Protein AF-A0A537AZD2-F1 (afdb_monomer)

Radius of gyration: 17.41 Å; Cα contacts (8 Å, |Δi|>4): 309; chains: 1; bounding box: 45×40×41 Å

Structure (mmCIF, N/CA/C/O backbone):
data_AF-A0A537AZD2-F1
#
_entry.id   AF-A0A537AZD2-F1
#
loop_
_atom_site.group_PDB
_atom_site.id
_atom_site.type_symbol
_atom_site.label_atom_id
_atom_site.label_alt_id
_atom_site.label_comp_id
_atom_site.label_asym_id
_atom_site.label_entity_id
_atom_site.label_seq_id
_atom_site.pdbx_PDB_ins_code
_atom_site.Cartn_x
_atom_site.Cartn_y
_atom_site.Cartn_z
_atom_site.occupancy
_atom_site.B_iso_or_equiv
_atom_site.auth_seq_id
_atom_site.auth_comp_id
_atom_site.auth_asym_id
_atom_site.auth_atom_id
_atom_site.pdbx_PDB_model_num
ATOM 1 N N . MET A 1 1 ? -5.045 -13.670 6.080 1.00 95.94 1 MET A N 1
ATOM 2 C CA . MET A 1 1 ? -4.745 -12.450 6.848 1.00 95.94 1 MET A CA 1
ATOM 3 C C . MET A 1 1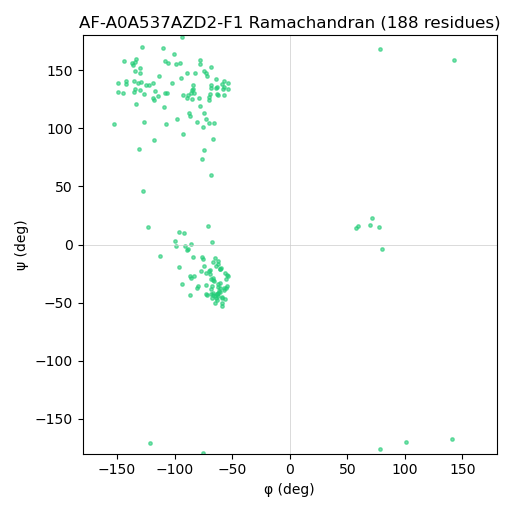 ? -5.766 -12.338 7.953 1.00 95.94 1 MET A C 1
ATOM 5 O O . MET A 1 1 ? -6.938 -12.587 7.695 1.00 95.94 1 MET A O 1
ATOM 9 N N . VAL A 1 2 ? -5.315 -12.046 9.167 1.00 98.19 2 VAL A N 1
ATOM 10 C CA . VAL A 1 2 ? -6.167 -12.074 10.362 1.00 98.19 2 VAL A CA 1
ATOM 11 C C . VAL A 1 2 ? -5.894 -10.873 11.257 1.00 98.19 2 VAL A C 1
ATOM 13 O O . VAL A 1 2 ? -4.805 -10.296 11.208 1.00 98.19 2 VAL A O 1
ATOM 16 N N . ASP A 1 3 ? -6.865 -10.507 12.080 1.00 98.25 3 ASP A N 1
ATOM 17 C CA . ASP A 1 3 ? -6.703 -9.526 13.148 1.00 98.25 3 ASP A CA 1
ATOM 18 C C . ASP A 1 3 ? -5.779 -10.100 14.230 1.00 98.25 3 ASP A C 1
ATOM 20 O O . ASP A 1 3 ? -5.882 -11.269 14.603 1.00 98.25 3 ASP A O 1
ATOM 24 N N . ALA A 1 4 ? -4.824 -9.301 14.701 1.00 98.00 4 ALA A N 1
ATOM 25 C CA . ALA A 1 4 ? -3.798 -9.780 15.622 1.00 98.00 4 ALA A CA 1
ATOM 26 C C . ALA A 1 4 ? -4.337 -10.135 17.017 1.00 98.00 4 ALA A C 1
ATOM 28 O O . ALA A 1 4 ? -3.772 -11.023 17.657 1.00 98.00 4 ALA A O 1
ATOM 29 N N . ASP A 1 5 ? -5.405 -9.470 17.466 1.00 97.69 5 ASP A N 1
ATOM 30 C CA . ASP A 1 5 ? -5.972 -9.650 18.804 1.00 97.69 5 ASP A CA 1
ATOM 31 C C . ASP A 1 5 ? -6.975 -10.816 18.819 1.00 97.69 5 ASP A C 1
ATOM 33 O O . ASP A 1 5 ? -6.962 -11.653 19.719 1.00 97.69 5 ASP A O 1
ATOM 37 N N . THR A 1 6 ? -7.834 -10.891 17.803 1.00 97.81 6 THR A N 1
ATOM 38 C CA . THR A 1 6 ? -8.952 -11.852 17.738 1.00 97.81 6 THR A CA 1
ATOM 39 C C . THR A 1 6 ? -8.628 -13.113 16.935 1.00 97.81 6 THR A C 1
ATOM 41 O O . THR A 1 6 ? -9.280 -14.137 17.105 1.00 97.81 6 THR A O 1
ATOM 44 N N . ASN A 1 7 ? -7.599 -13.071 16.080 1.00 97.94 7 ASN A N 1
ATOM 45 C CA . ASN A 1 7 ? -7.303 -14.077 15.049 1.00 97.94 7 ASN A CA 1
ATOM 46 C C . ASN A 1 7 ? -8.442 -14.307 14.037 1.00 97.94 7 ASN A C 1
ATOM 48 O O . ASN A 1 7 ? -8.390 -15.273 13.274 1.00 97.94 7 ASN A O 1
ATOM 52 N N . GLU A 1 8 ? -9.435 -13.419 13.981 1.00 98.19 8 GLU A N 1
ATOM 53 C CA . GLU A 1 8 ? -10.503 -13.485 12.988 1.00 98.19 8 GLU A CA 1
ATOM 54 C C . GLU A 1 8 ? -9.994 -13.079 11.596 1.00 98.19 8 GLU A C 1
ATOM 56 O O . GLU A 1 8 ? -9.103 -12.224 11.488 1.00 98.19 8 GLU A O 1
ATOM 61 N N . PRO A 1 9 ? -10.536 -13.664 10.512 1.00 98.44 9 PRO A N 1
ATOM 62 C CA . PRO A 1 9 ? -10.202 -13.261 9.153 1.00 98.44 9 PRO A CA 1
ATOM 63 C C . PRO A 1 9 ? -10.476 -11.780 8.886 1.00 98.44 9 PRO A C 1
ATOM 65 O O . PRO A 1 9 ? -11.490 -11.229 9.307 1.00 98.44 9 PRO A O 1
ATOM 68 N N . LEU A 1 10 ? -9.577 -11.139 8.138 1.00 98.50 10 LEU A N 1
ATOM 69 C CA . LEU A 1 10 ? -9.746 -9.749 7.724 1.00 98.50 10 LEU A CA 1
ATOM 70 C C . LEU A 1 10 ? -10.079 -9.650 6.245 1.00 98.50 10 LEU A C 1
ATOM 72 O O . LEU A 1 10 ? -9.181 -9.734 5.409 1.00 98.50 10 LEU A O 1
ATOM 76 N N . GLU A 1 11 ? -11.343 -9.385 5.938 1.00 98.50 11 GLU A N 1
ATOM 77 C CA . GLU A 1 11 ? -11.797 -8.995 4.602 1.00 98.50 11 GLU A CA 1
ATOM 78 C C . GLU A 1 11 ? -11.408 -7.550 4.270 1.00 98.50 11 GLU A C 1
ATOM 80 O O . GLU A 1 11 ? -11.335 -6.686 5.154 1.00 98.50 11 GLU A O 1
ATOM 85 N N . GLY A 1 12 ? -11.176 -7.254 2.992 1.00 98.06 12 GLY A N 1
ATOM 86 C CA . GLY A 1 12 ? -10.984 -5.887 2.513 1.00 98.06 12 GLY A CA 1
ATOM 87 C C . GLY A 1 12 ? -9.653 -5.258 2.926 1.00 98.06 12 GLY A C 1
ATOM 88 O O . GLY A 1 12 ? -9.559 -4.034 3.021 1.00 98.06 12 GLY A O 1
ATOM 89 N N . VAL A 1 13 ? -8.638 -6.064 3.243 1.00 98.12 13 VAL A N 1
ATOM 90 C CA . VAL A 1 13 ? -7.254 -5.589 3.314 1.00 98.12 13 VAL A CA 1
ATOM 91 C C . VAL A 1 13 ? -6.731 -5.492 1.895 1.00 98.12 13 VAL A C 1
ATOM 93 O O . VAL A 1 13 ? -6.757 -6.474 1.156 1.00 98.12 13 VAL A O 1
ATOM 96 N N . ILE A 1 14 ? -6.226 -4.322 1.531 1.00 97.12 14 ILE A N 1
ATOM 97 C CA . ILE A 1 14 ? -5.620 -4.100 0.226 1.00 97.12 14 ILE A CA 1
ATOM 98 C C . ILE A 1 14 ? -4.143 -4.443 0.349 1.00 97.12 14 ILE A C 1
ATOM 100 O O . ILE A 1 14 ? -3.452 -3.944 1.242 1.00 97.12 14 ILE A O 1
ATOM 104 N N . VAL A 1 15 ? -3.673 -5.322 -0.526 1.00 95.19 15 VAL A N 1
ATOM 105 C CA . VAL A 1 15 ? -2.296 -5.795 -0.575 1.00 95.19 15 VAL A CA 1
ATOM 106 C C . VAL A 1 15 ? -1.708 -5.406 -1.919 1.00 95.19 15 VAL A C 1
ATOM 108 O O . VAL A 1 15 ? -2.256 -5.758 -2.960 1.00 95.19 15 VAL A O 1
ATOM 111 N N . THR A 1 16 ? -0.577 -4.717 -1.903 1.00 93.25 16 THR A N 1
ATOM 112 C CA . THR A 1 16 ? 0.209 -4.440 -3.105 1.00 93.25 16 THR A CA 1
ATOM 113 C C . THR A 1 16 ? 1.538 -5.161 -3.019 1.00 93.25 16 THR A C 1
ATOM 115 O O . THR A 1 16 ? 2.115 -5.280 -1.940 1.00 93.25 16 THR A O 1
ATOM 118 N N . ALA A 1 17 ? 2.042 -5.625 -4.152 1.00 91.19 17 ALA A N 1
ATOM 119 C CA . ALA A 1 17 ? 3.378 -6.184 -4.262 1.00 91.19 17 ALA A CA 1
ATOM 120 C C . ALA A 1 17 ? 4.091 -5.536 -5.441 1.00 91.19 17 ALA A C 1
ATOM 122 O O . ALA A 1 17 ? 3.524 -5.464 -6.530 1.00 91.19 17 ALA A O 1
ATOM 123 N N . ASN A 1 18 ? 5.327 -5.097 -5.242 1.00 88.94 18 ASN A N 1
ATOM 124 C CA . ASN A 1 18 ? 6.169 -4.593 -6.313 1.00 88.94 18 ASN A CA 1
ATOM 125 C C . ASN A 1 18 ? 7.553 -5.245 -6.288 1.00 88.94 18 ASN A C 1
ATOM 127 O O . ASN A 1 18 ? 8.043 -5.696 -5.252 1.00 88.94 18 ASN A O 1
ATOM 131 N N . SER A 1 19 ? 8.168 -5.330 -7.461 1.00 88.06 19 SER A N 1
ATOM 132 C CA . SER A 1 19 ? 9.543 -5.792 -7.635 1.00 88.06 19 SER A CA 1
ATOM 133 C C . SER A 1 19 ? 10.302 -4.729 -8.413 1.00 88.06 19 SER A C 1
ATOM 135 O O . SER A 1 19 ? 10.068 -4.566 -9.616 1.00 88.06 19 SER A O 1
ATOM 137 N N . GLN A 1 20 ? 11.163 -3.984 -7.724 1.00 85.56 20 GLN A N 1
ATOM 138 C CA . GLN A 1 20 ? 11.873 -2.852 -8.313 1.00 85.56 20 GLN A CA 1
ATOM 139 C C . GLN A 1 20 ? 13.128 -3.339 -9.037 1.00 85.56 20 GLN A C 1
ATOM 141 O O . GLN A 1 20 ? 13.905 -4.128 -8.513 1.00 85.56 20 GLN A O 1
ATOM 146 N N . LEU A 1 21 ? 13.349 -2.846 -10.253 1.00 85.31 21 LEU A N 1
ATOM 147 C CA . LEU A 1 21 ? 14.627 -3.015 -10.933 1.00 85.31 21 LEU A CA 1
ATOM 148 C C . LEU A 1 21 ? 15.567 -1.914 -10.478 1.00 85.31 21 LEU A C 1
ATOM 150 O O . LEU A 1 21 ? 15.209 -0.736 -10.500 1.00 85.31 21 LEU A O 1
ATOM 154 N N . VAL A 1 22 ? 16.789 -2.285 -10.130 1.00 84.56 22 VAL A N 1
ATOM 155 C CA . VAL A 1 22 ? 17.850 -1.330 -9.810 1.00 84.56 22 VAL A CA 1
ATOM 156 C C . VAL A 1 22 ? 19.103 -1.630 -10.617 1.00 84.56 22 VAL A C 1
ATOM 158 O O . VAL A 1 22 ? 19.230 -2.656 -11.282 1.00 84.56 22 VAL A O 1
ATOM 161 N N . SER A 1 23 ? 20.054 -0.711 -10.561 1.00 83.50 23 SER A N 1
ATOM 162 C CA . SER A 1 23 ? 21.418 -0.912 -11.046 1.00 83.50 23 SER A CA 1
ATOM 163 C C . SER A 1 23 ? 22.394 -0.367 -10.015 1.00 83.50 23 SER A C 1
ATOM 165 O O . SER A 1 23 ? 22.117 0.658 -9.390 1.00 83.50 23 SER A O 1
ATOM 167 N N . GLY A 1 24 ? 23.508 -1.069 -9.808 1.00 78.50 24 GLY A N 1
ATOM 168 C CA . GLY A 1 24 ? 24.538 -0.637 -8.867 1.00 78.50 24 GLY A CA 1
ATOM 169 C C . GLY A 1 24 ? 25.274 0.618 -9.341 1.00 78.50 24 GLY A C 1
ATOM 170 O O . GLY A 1 24 ? 25.401 0.869 -10.541 1.00 78.50 24 GLY A O 1
ATOM 171 N N . THR A 1 25 ? 25.786 1.399 -8.393 1.00 79.06 25 THR A N 1
ATOM 172 C CA . THR A 1 25 ? 26.709 2.511 -8.647 1.00 79.06 25 THR A CA 1
ATOM 173 C C . THR A 1 25 ? 28.119 2.166 -8.178 1.00 79.06 25 THR A C 1
ATOM 175 O O . THR A 1 25 ? 28.308 1.334 -7.292 1.00 79.06 25 THR A O 1
ATOM 178 N N . LEU A 1 26 ? 29.127 2.849 -8.733 1.00 78.88 26 LEU A N 1
ATOM 179 C CA . LEU A 1 26 ? 30.532 2.678 -8.328 1.00 78.88 26 LEU A CA 1
ATOM 180 C C . LEU A 1 26 ? 30.782 3.017 -6.844 1.00 78.88 26 LEU A C 1
ATOM 182 O O . LEU A 1 26 ? 31.759 2.549 -6.274 1.00 78.88 26 LEU A O 1
ATOM 186 N N . ALA A 1 27 ? 29.897 3.800 -6.218 1.00 81.75 27 ALA A N 1
ATOM 187 C CA . ALA A 1 27 ? 29.961 4.164 -4.802 1.00 81.75 27 ALA A CA 1
ATOM 188 C C . ALA A 1 27 ? 29.167 3.207 -3.883 1.00 81.75 27 ALA A C 1
ATOM 190 O O . ALA A 1 27 ? 28.966 3.519 -2.712 1.00 81.75 27 ALA A O 1
ATOM 191 N N . GLY A 1 28 ? 28.680 2.071 -4.400 1.00 69.25 28 GLY A N 1
ATOM 192 C CA . GLY A 1 28 ? 27.909 1.091 -3.621 1.00 69.25 28 GLY A CA 1
ATOM 193 C C . GLY A 1 28 ? 26.447 1.477 -3.370 1.00 69.25 28 GLY A C 1
ATOM 194 O O . GLY A 1 28 ? 25.800 0.889 -2.509 1.00 69.25 28 GLY A O 1
ATOM 195 N N . GLY A 1 29 ? 25.925 2.463 -4.103 1.00 76.19 29 GLY A N 1
ATOM 196 C CA . GLY A 1 29 ? 24.509 2.835 -4.090 1.00 76.19 29 GLY A CA 1
ATOM 197 C C . GLY A 1 29 ? 23.704 2.135 -5.186 1.00 76.19 29 GLY A C 1
ATOM 198 O O . GLY A 1 29 ? 24.247 1.412 -6.022 1.00 76.19 29 GLY A O 1
ATOM 199 N N . GLU A 1 30 ? 22.401 2.403 -5.216 1.00 80.19 30 GLU A N 1
ATOM 200 C CA . GLU A 1 30 ? 21.470 1.835 -6.193 1.00 80.19 30 GLU A CA 1
ATOM 201 C C . GLU A 1 30 ? 20.725 2.946 -6.929 1.00 80.19 30 GLU A C 1
ATOM 203 O O . GLU A 1 30 ? 20.283 3.922 -6.326 1.00 80.19 30 GLU A O 1
ATOM 208 N N . ILE A 1 31 ? 20.587 2.792 -8.245 1.00 82.75 31 ILE A N 1
ATOM 209 C CA . ILE A 1 31 ? 19.768 3.664 -9.087 1.00 82.75 31 ILE A CA 1
ATOM 210 C C . ILE A 1 31 ? 18.541 2.867 -9.539 1.00 82.75 31 ILE A C 1
ATOM 212 O O . ILE A 1 31 ? 18.725 1.870 -10.251 1.00 82.75 31 ILE A O 1
ATOM 216 N N . PRO A 1 32 ? 17.316 3.300 -9.182 1.00 83.25 32 PRO A N 1
ATOM 217 C CA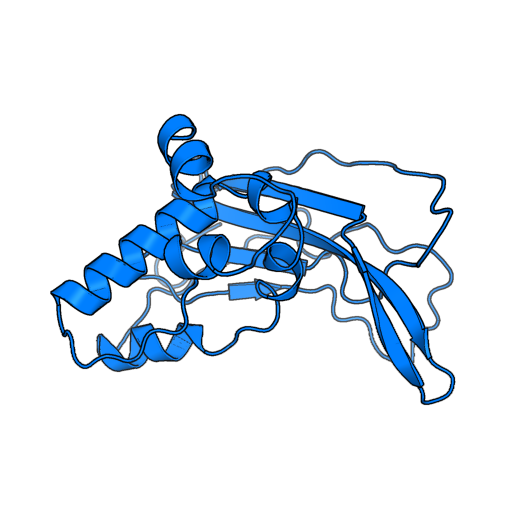 . PRO A 1 32 ? 16.078 2.740 -9.711 1.00 83.25 32 PRO A CA 1
ATOM 218 C C . PRO A 1 32 ? 16.039 2.732 -11.245 1.00 83.25 32 PRO A C 1
ATOM 220 O O . PRO A 1 32 ? 16.457 3.683 -11.908 1.00 83.25 32 PRO A O 1
ATOM 223 N N . LYS A 1 33 ? 15.527 1.643 -11.817 1.00 84.88 33 LYS A N 1
ATOM 224 C CA . 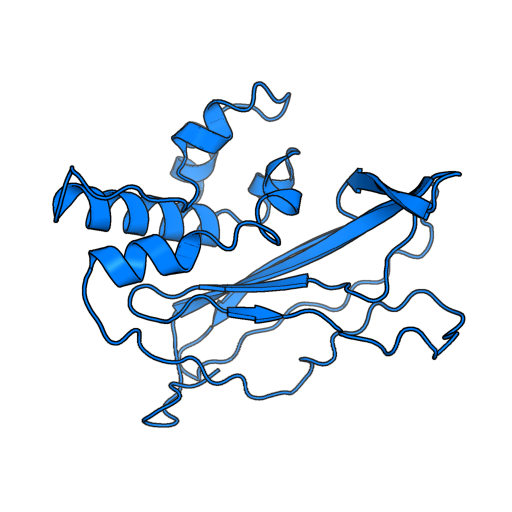LYS A 1 33 ? 15.344 1.416 -13.261 1.00 84.88 33 LYS A CA 1
ATOM 225 C C . LYS A 1 33 ? 13.891 1.100 -13.631 1.00 84.88 33 LYS A C 1
ATOM 227 O O . LYS A 1 33 ? 13.635 0.634 -14.738 1.00 84.88 33 LYS A O 1
ATOM 232 N N . GLY A 1 34 ? 12.959 1.374 -12.720 1.00 83.38 34 GLY A N 1
ATOM 233 C CA . GLY A 1 34 ? 11.527 1.119 -12.872 1.00 83.38 34 GLY A CA 1
ATOM 234 C C . GLY A 1 34 ? 11.069 -0.146 -12.143 1.00 83.38 34 GLY A C 1
ATOM 235 O O . GLY A 1 34 ? 11.809 -0.733 -11.353 1.00 83.38 34 GLY A O 1
ATOM 236 N N . GLN A 1 35 ? 9.832 -0.569 -12.403 1.00 85.94 35 GLN A N 1
ATOM 237 C CA . GLN A 1 35 ? 9.224 -1.745 -11.775 1.00 85.94 35 GLN A CA 1
ATOM 238 C C . GLN A 1 35 ? 9.147 -2.911 -12.767 1.00 85.94 35 GLN A C 1
ATOM 240 O O . GLN A 1 35 ? 8.643 -2.777 -13.883 1.00 85.94 35 GLN A O 1
ATOM 245 N N . LEU A 1 36 ? 9.612 -4.091 -12.357 1.00 86.81 36 LEU A N 1
ATOM 246 C CA . LEU A 1 36 ? 9.476 -5.314 -13.150 1.00 86.81 36 LEU A CA 1
ATOM 247 C C . LEU A 1 36 ? 8.033 -5.830 -13.146 1.00 86.81 36 LEU A C 1
ATOM 249 O O . LEU A 1 36 ? 7.498 -6.271 -14.178 1.00 86.81 36 LEU A O 1
ATOM 253 N N . MET A 1 37 ? 7.434 -5.788 -11.958 1.00 87.62 37 MET A N 1
ATOM 254 C CA . MET A 1 37 ? 6.080 -6.229 -11.683 1.00 87.62 37 MET A CA 1
ATOM 255 C C . MET A 1 37 ? 5.483 -5.391 -10.560 1.00 87.62 37 MET A C 1
ATOM 257 O O . MET A 1 37 ? 6.160 -5.117 -9.571 1.00 87.62 37 MET A O 1
ATOM 261 N N . VAL A 1 38 ? 4.210 -5.037 -10.716 1.00 90.69 38 VAL A N 1
ATOM 262 C CA . VAL A 1 38 ? 3.379 -4.437 -9.673 1.00 90.69 38 VAL A CA 1
ATOM 263 C C . VAL A 1 38 ? 2.031 -5.137 -9.719 1.00 90.69 38 VAL A C 1
ATOM 265 O O . VAL A 1 38 ? 1.465 -5.310 -10.799 1.00 90.69 38 VAL A O 1
ATOM 268 N N . MET A 1 39 ? 1.551 -5.572 -8.562 1.00 93.00 39 MET A N 1
ATOM 269 C CA . MET A 1 39 ? 0.305 -6.313 -8.408 1.00 93.00 39 MET A CA 1
ATOM 270 C C . MET A 1 39 ? -0.498 -5.741 -7.247 1.00 93.00 39 MET A C 1
ATOM 272 O O . MET A 1 39 ? 0.070 -5.278 -6.256 1.00 93.00 39 MET A O 1
ATOM 276 N N . GLU A 1 40 ? -1.816 -5.831 -7.362 1.00 94.88 40 GLU A N 1
ATOM 277 C CA . GLU A 1 40 ? -2.774 -5.462 -6.328 1.00 94.88 40 GLU A CA 1
ATOM 278 C C . GLU A 1 40 ? -3.767 -6.604 -6.116 1.00 94.88 40 GLU A C 1
ATOM 280 O O . GLU A 1 40 ? -4.181 -7.270 -7.065 1.00 94.88 40 GLU A O 1
ATOM 285 N N . ALA A 1 41 ? -4.110 -6.855 -4.858 1.00 97.06 41 ALA A N 1
ATOM 286 C CA . ALA A 1 41 ? -5.140 -7.796 -4.459 1.00 97.06 41 ALA A CA 1
ATOM 287 C C . ALA A 1 41 ? -5.880 -7.254 -3.236 1.00 97.06 41 ALA A C 1
ATOM 289 O O . ALA A 1 41 ? -5.352 -6.448 -2.468 1.00 97.06 41 ALA A O 1
ATOM 290 N N . VAL A 1 42 ? -7.101 -7.733 -3.030 1.00 97.94 42 VAL A N 1
ATOM 291 C CA . VAL A 1 42 ? -7.902 -7.435 -1.842 1.00 97.94 42 VAL A CA 1
ATOM 292 C C . VAL A 1 42 ? -8.252 -8.750 -1.168 1.00 97.94 42 VAL A C 1
ATOM 294 O O . VAL A 1 42 ? -8.564 -9.726 -1.851 1.00 97.94 42 VAL A O 1
ATOM 297 N N . THR A 1 43 ? -8.162 -8.801 0.160 1.00 98.38 43 THR A N 1
ATOM 298 C CA . THR A 1 43 ? -8.535 -10.012 0.888 1.00 98.38 43 THR A CA 1
ATOM 299 C C . THR A 1 43 ? -10.038 -10.271 0.821 1.00 98.38 43 THR A C 1
ATOM 301 O O . THR A 1 43 ? -10.841 -9.352 0.992 1.00 98.38 43 THR A O 1
ATOM 304 N N . ASP A 1 44 ? -10.406 -11.532 0.608 1.00 98.38 44 ASP A N 1
ATOM 305 C CA . ASP A 1 44 ? -11.792 -12.005 0.625 1.00 98.38 44 ASP A CA 1
ATOM 306 C C . ASP A 1 44 ? -12.365 -12.122 2.053 1.00 98.38 44 ASP A C 1
ATOM 308 O O . ASP A 1 44 ? -11.681 -11.851 3.045 1.00 98.38 44 ASP A O 1
ATOM 312 N N . LYS A 1 45 ? -13.624 -12.567 2.163 1.00 98.25 45 LYS A N 1
ATOM 313 C CA . LYS A 1 45 ? -14.327 -12.822 3.436 1.00 98.25 45 LYS A CA 1
ATOM 314 C C . LYS A 1 45 ? -13.589 -13.768 4.395 1.00 98.25 45 LYS A C 1
ATOM 316 O O . LYS A 1 45 ? -13.780 -13.697 5.604 1.00 98.25 45 LYS A O 1
ATOM 321 N N . ASP A 1 46 ? -12.744 -14.650 3.862 1.00 98.31 46 ASP A N 1
ATOM 322 C CA . ASP A 1 46 ? -11.948 -15.611 4.628 1.00 98.31 46 ASP A CA 1
ATOM 323 C C . ASP A 1 46 ? -10.526 -15.063 4.890 1.00 98.31 46 ASP A C 1
ATOM 325 O O . ASP A 1 46 ? -9.631 -15.777 5.360 1.00 98.31 46 ASP A O 1
ATOM 329 N N . GLY A 1 47 ? -10.303 -13.773 4.609 1.00 97.94 47 GLY A N 1
ATOM 330 C CA . GLY A 1 47 ? -9.055 -13.050 4.803 1.00 97.94 47 GLY A CA 1
ATOM 331 C C . GLY A 1 47 ? -7.945 -13.472 3.845 1.00 97.94 47 GLY A C 1
ATOM 332 O O . GLY A 1 47 ? -6.767 -13.222 4.128 1.00 97.94 47 GLY A O 1
ATOM 333 N N . ARG A 1 48 ? -8.259 -14.160 2.748 1.00 97.94 48 ARG A N 1
ATOM 334 C CA . ARG A 1 48 ? -7.276 -14.706 1.804 1.00 97.94 48 ARG A CA 1
ATOM 335 C C . ARG A 1 48 ? -7.059 -13.734 0.658 1.00 97.94 48 ARG A C 1
ATOM 337 O O . ARG A 1 48 ? -7.990 -13.093 0.196 1.00 97.94 48 ARG A O 1
ATOM 344 N N . PHE A 1 49 ? -5.822 -13.642 0.191 1.00 96.25 49 PHE A N 1
ATOM 345 C CA . PHE A 1 49 ? -5.471 -12.953 -1.046 1.00 96.25 49 PHE A CA 1
ATOM 346 C C . PHE A 1 49 ? -4.535 -13.853 -1.848 1.00 96.25 49 PHE A C 1
ATOM 348 O O . PHE A 1 49 ? -3.898 -14.754 -1.292 1.00 96.25 49 PHE A O 1
ATOM 355 N N . TYR A 1 50 ? -4.452 -13.603 -3.147 1.00 95.00 50 TYR A N 1
ATOM 356 C CA . TYR A 1 50 ? -3.612 -14.368 -4.051 1.00 95.00 50 TYR A CA 1
ATOM 357 C C . TYR A 1 50 ? -2.997 -13.444 -5.096 1.00 95.00 50 TYR A C 1
ATOM 359 O O . TYR A 1 50 ? -3.661 -12.542 -5.601 1.00 95.00 50 TYR A O 1
ATOM 367 N N . PHE A 1 51 ? -1.733 -13.703 -5.418 1.00 92.31 51 PHE A N 1
ATOM 368 C CA . PHE A 1 51 ? -1.060 -13.140 -6.576 1.00 92.31 51 PHE A CA 1
ATOM 369 C C . PHE A 1 51 ? -0.675 -14.280 -7.500 1.00 92.31 51 PHE A C 1
ATOM 371 O O . PHE A 1 51 ? -0.090 -15.270 -7.053 1.00 92.31 51 PHE A O 1
ATOM 378 N N . GLU A 1 52 ? -0.986 -14.127 -8.782 1.00 88.75 52 GLU A N 1
ATOM 379 C CA . GLU A 1 52 ? -0.529 -15.072 -9.785 1.00 88.75 52 GLU A CA 1
ATOM 380 C C . GLU A 1 52 ? 1.001 -15.029 -9.877 1.00 88.75 52 GLU A C 1
ATOM 382 O O . GLU A 1 52 ? 1.626 -13.963 -9.871 1.00 88.75 52 GLU A O 1
ATOM 387 N N . GLY A 1 53 ? 1.619 -16.210 -9.921 1.00 83.50 53 GLY A N 1
ATOM 388 C CA . GLY A 1 53 ? 3.052 -16.313 -10.165 1.00 83.50 53 GLY A CA 1
ATOM 389 C C . GLY A 1 53 ? 3.382 -15.801 -11.564 1.00 83.50 53 GLY A C 1
ATOM 390 O O . GLY A 1 53 ? 2.641 -16.037 -12.511 1.00 83.50 53 GLY A O 1
ATOM 391 N N . TRP A 1 54 ? 4.514 -15.121 -11.716 1.00 80.06 54 TRP A N 1
ATOM 392 C CA . TRP A 1 54 ? 4.936 -14.582 -13.005 1.00 80.06 54 TRP A CA 1
ATOM 393 C C . TRP A 1 54 ? 6.380 -14.970 -13.308 1.00 80.06 54 TRP A C 1
ATOM 395 O O . TRP A 1 54 ? 7.228 -15.100 -12.425 1.00 80.06 54 TRP A O 1
ATOM 405 N N . THR A 1 55 ? 6.679 -15.158 -14.591 1.00 68.69 55 THR A N 1
ATOM 406 C CA . THR A 1 55 ? 8.015 -15.542 -15.059 1.00 68.69 55 THR A CA 1
ATOM 407 C C . THR A 1 55 ? 8.426 -14.627 -16.205 1.00 68.69 55 THR A C 1
ATOM 409 O O . THR A 1 55 ? 8.283 -14.963 -17.375 1.00 68.69 55 THR A O 1
ATOM 412 N N . LYS A 1 56 ? 8.944 -13.434 -15.888 1.00 66.50 56 LYS A N 1
ATOM 413 C CA . LYS A 1 56 ? 9.674 -12.633 -16.884 1.00 66.50 56 LYS A CA 1
ATOM 414 C C . LYS A 1 56 ? 11.136 -13.077 -16.875 1.00 66.50 56 LYS A C 1
ATOM 416 O O . LYS A 1 56 ? 11.848 -12.870 -15.890 1.00 66.50 56 LYS A O 1
ATOM 421 N N . ALA A 1 57 ? 11.546 -13.727 -17.963 1.00 56.03 57 ALA A N 1
ATOM 422 C CA . ALA A 1 57 ? 12.839 -14.401 -18.066 1.00 56.03 57 ALA A CA 1
ATOM 423 C C . ALA A 1 57 ? 13.994 -13.479 -18.502 1.00 56.03 57 ALA A C 1
ATOM 425 O O . ALA A 1 57 ? 15.122 -13.700 -18.077 1.00 56.03 57 ALA A O 1
ATOM 426 N N . ASN A 1 58 ? 13.719 -12.418 -19.270 1.00 58.78 58 ASN A N 1
ATOM 427 C CA . ASN A 1 58 ? 14.761 -11.611 -19.912 1.00 58.78 58 ASN A CA 1
ATOM 428 C C . ASN A 1 58 ? 14.731 -10.162 -19.418 1.00 58.78 58 ASN A C 1
ATOM 430 O O . ASN A 1 58 ? 14.045 -9.314 -19.987 1.00 58.78 58 ASN A O 1
ATOM 434 N N . LEU A 1 59 ? 15.474 -9.881 -18.348 1.00 67.56 59 LEU A N 1
ATOM 435 C CA . LEU A 1 59 ? 15.749 -8.508 -17.927 1.00 67.56 59 LEU A CA 1
ATOM 436 C C . LEU A 1 59 ? 16.888 -7.969 -18.792 1.00 67.56 59 LEU A C 1
ATOM 438 O O . LEU A 1 59 ? 18.033 -8.377 -18.634 1.00 67.56 59 LEU A O 1
ATOM 442 N N . THR A 1 60 ? 16.576 -7.087 -19.741 1.00 63.56 60 THR A N 1
ATOM 443 C CA . THR A 1 60 ? 17.593 -6.427 -20.578 1.00 63.56 60 THR A CA 1
ATOM 444 C C . THR A 1 60 ? 18.308 -5.297 -19.840 1.00 63.56 60 THR A C 1
ATOM 446 O O . THR A 1 60 ? 19.417 -4.927 -20.212 1.00 63.56 60 THR A O 1
ATOM 449 N N . THR A 1 61 ? 17.683 -4.735 -18.801 1.00 72.31 61 THR A N 1
ATOM 450 C CA . THR A 1 61 ? 18.220 -3.625 -18.007 1.00 72.31 61 THR A CA 1
ATOM 451 C C . THR A 1 61 ? 17.816 -3.758 -16.543 1.00 72.31 61 THR A C 1
ATOM 453 O O . THR A 1 61 ? 16.628 -3.883 -16.246 1.00 72.31 61 THR A O 1
ATOM 456 N N . GLY A 1 62 ? 18.793 -3.643 -15.644 1.00 78.56 62 GLY A N 1
ATOM 457 C CA . GLY A 1 62 ? 18.581 -3.709 -14.200 1.00 78.56 62 GLY A CA 1
ATOM 458 C C . GLY A 1 62 ? 18.416 -5.130 -13.661 1.00 78.56 62 GLY A C 1
ATOM 459 O O . GLY A 1 62 ? 18.268 -6.100 -14.403 1.00 78.56 62 GLY A O 1
ATOM 460 N N . GLU A 1 63 ? 18.458 -5.237 -12.343 1.00 79.88 63 GLU A N 1
ATOM 461 C CA . GLU A 1 63 ? 18.366 -6.486 -11.594 1.00 79.88 63 GLU A CA 1
ATOM 462 C C . GLU A 1 63 ? 17.437 -6.317 -10.389 1.00 79.88 63 GLU A C 1
ATOM 464 O O . GLU A 1 63 ? 17.239 -5.201 -9.904 1.00 79.88 63 GLU A O 1
ATOM 469 N N . LEU A 1 64 ? 16.852 -7.426 -9.931 1.00 80.44 64 LEU A N 1
ATOM 470 C CA . LEU A 1 64 ? 16.129 -7.464 -8.661 1.00 80.44 64 LEU A CA 1
ATOM 471 C C . LEU A 1 64 ? 17.112 -7.535 -7.499 1.00 80.44 64 LEU A C 1
ATOM 473 O O . LEU A 1 64 ? 18.228 -8.047 -7.645 1.00 80.44 64 LEU A O 1
ATOM 477 N N . ARG A 1 65 ? 16.669 -7.082 -6.330 1.00 75.94 65 ARG A N 1
ATOM 478 C CA . ARG A 1 65 ? 17.442 -7.182 -5.094 1.00 75.94 65 ARG A CA 1
ATOM 479 C C . ARG A 1 65 ? 16.833 -8.168 -4.130 1.00 75.94 65 ARG A C 1
ATOM 481 O O . ARG A 1 65 ? 15.703 -8.624 -4.259 1.00 75.94 65 ARG A O 1
ATOM 488 N N . ASP A 1 66 ? 17.619 -8.450 -3.104 1.00 74.81 66 ASP A N 1
ATOM 489 C CA . ASP A 1 66 ? 17.242 -9.343 -2.022 1.00 74.81 66 ASP A CA 1
ATOM 490 C C . ASP A 1 66 ? 15.930 -8.912 -1.346 1.00 74.81 66 ASP A C 1
ATOM 492 O O . ASP A 1 66 ? 15.161 -9.758 -0.914 1.00 74.81 66 ASP A O 1
ATOM 496 N N . LYS A 1 67 ? 15.603 -7.617 -1.321 1.00 77.19 67 LYS A N 1
ATOM 497 C CA . LYS A 1 67 ? 14.375 -7.123 -0.682 1.00 77.19 67 LYS A CA 1
ATOM 498 C C . LYS A 1 67 ? 13.095 -7.393 -1.483 1.00 77.19 67 LYS A C 1
ATOM 500 O O . LYS A 1 67 ? 12.014 -7.242 -0.912 1.00 77.19 67 LYS A O 1
ATOM 505 N N . ASP A 1 68 ? 13.190 -7.802 -2.748 1.00 80.94 68 ASP A N 1
ATOM 506 C CA . ASP A 1 68 ? 12.030 -8.045 -3.606 1.00 80.94 68 ASP A CA 1
ATOM 507 C C . ASP A 1 68 ? 11.392 -9.437 -3.378 1.00 80.94 68 ASP A C 1
ATOM 509 O O . ASP A 1 68 ? 12.106 -10.404 -3.099 1.00 80.94 68 ASP A O 1
ATOM 513 N N . PRO A 1 69 ? 10.057 -9.572 -3.536 1.00 86.56 69 PRO A N 1
ATOM 514 C CA . PRO A 1 69 ? 9.116 -8.471 -3.717 1.00 86.56 69 PRO A CA 1
ATOM 515 C C . PRO A 1 69 ? 8.926 -7.682 -2.417 1.00 86.56 69 PRO A C 1
ATOM 517 O O . PRO A 1 69 ? 8.886 -8.248 -1.320 1.00 86.56 69 PRO A O 1
ATOM 520 N N . GLN A 1 70 ? 8.738 -6.375 -2.564 1.00 87.69 70 GLN A N 1
ATOM 521 C CA . GLN A 1 70 ? 8.268 -5.516 -1.489 1.00 87.69 70 GLN A CA 1
ATOM 522 C C . GLN A 1 70 ? 6.743 -5.590 -1.467 1.00 87.69 70 GLN A C 1
ATOM 524 O O . GLN A 1 70 ? 6.082 -5.411 -2.488 1.00 87.69 70 GLN A O 1
ATOM 529 N N . ILE A 1 71 ? 6.178 -5.926 -0.314 1.00 89.69 71 ILE A N 1
ATOM 530 C CA . ILE A 1 71 ? 4.743 -6.122 -0.132 1.00 89.69 71 ILE A CA 1
ATOM 531 C C . ILE A 1 71 ? 4.247 -5.119 0.884 1.00 89.69 71 ILE A C 1
ATOM 533 O O . ILE A 1 71 ? 4.867 -4.900 1.926 1.00 89.69 71 ILE A O 1
ATOM 537 N N . VAL A 1 72 ? 3.085 -4.556 0.605 1.00 90.69 72 VAL A N 1
ATOM 538 C CA . VAL A 1 72 ? 2.454 -3.597 1.480 1.00 90.69 72 VAL A CA 1
ATOM 539 C C . VAL A 1 72 ? 0.998 -3.936 1.701 1.00 90.69 72 VAL A C 1
ATOM 541 O O . VAL A 1 72 ? 0.302 -4.348 0.783 1.00 90.69 72 VAL A O 1
ATOM 544 N N . MET A 1 73 ? 0.548 -3.781 2.942 1.00 93.00 73 MET A N 1
ATOM 545 C CA . MET A 1 73 ? -0.800 -4.118 3.373 1.00 93.00 73 MET A CA 1
ATOM 546 C C . MET A 1 73 ? -1.429 -2.912 4.058 1.00 93.00 73 MET A C 1
ATOM 548 O O . MET A 1 73 ? -0.849 -2.322 4.979 1.00 93.00 73 MET A O 1
ATOM 552 N N . PHE A 1 74 ? -2.632 -2.560 3.622 1.00 93.88 74 PHE A N 1
ATOM 553 C CA . PHE A 1 74 ? -3.375 -1.421 4.135 1.00 93.88 74 PHE A CA 1
ATOM 554 C C . PHE A 1 74 ? -4.830 -1.785 4.409 1.00 93.88 74 PHE A C 1
ATOM 556 O O . PHE A 1 74 ? -5.527 -2.373 3.581 1.00 93.88 74 PHE A O 1
ATOM 563 N N . LYS A 1 75 ? -5.302 -1.365 5.581 1.00 96.19 75 LYS A N 1
ATOM 564 C CA . LYS A 1 75 ? -6.712 -1.357 5.956 1.00 96.19 75 LYS A CA 1
ATOM 565 C C . LYS A 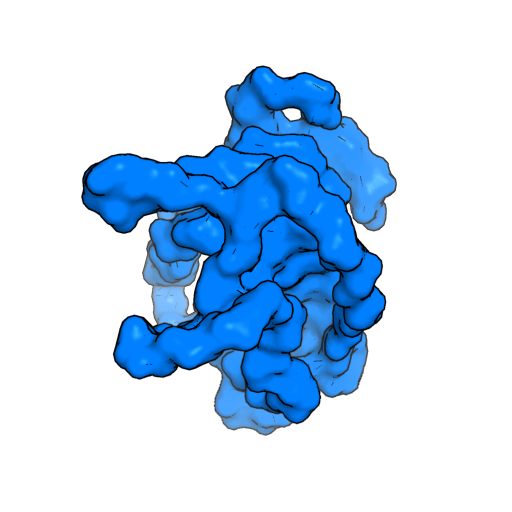1 75 ? -6.940 -0.195 6.917 1.00 96.19 75 LYS A C 1
ATOM 567 O O . LYS A 1 75 ? -6.183 -0.034 7.874 1.00 96.19 75 LYS A O 1
ATOM 572 N N . SER A 1 76 ? -7.969 0.612 6.664 1.00 95.25 76 SER A N 1
ATOM 573 C CA . SER A 1 76 ? -8.313 1.735 7.544 1.00 95.25 76 SER A CA 1
ATOM 574 C C . SER A 1 76 ? -8.559 1.246 8.976 1.00 95.25 76 SER A C 1
ATOM 576 O O . SER A 1 76 ? -9.191 0.209 9.189 1.00 95.25 76 SER A O 1
ATOM 578 N N . GLY A 1 77 ? -8.004 1.964 9.951 1.00 95.19 77 GLY A N 1
ATOM 579 C CA . GLY A 1 77 ? -8.049 1.606 11.370 1.00 95.19 77 GLY A CA 1
ATOM 580 C C . GLY A 1 77 ? -7.032 0.544 11.805 1.00 95.19 77 GLY A C 1
ATOM 581 O O . GLY A 1 77 ? -6.929 0.264 12.997 1.00 95.19 77 GLY A O 1
ATOM 582 N N . TYR A 1 78 ? -6.248 -0.026 10.885 1.00 96.12 78 TYR A N 1
ATOM 583 C CA . TYR A 1 78 ? -5.161 -0.957 11.202 1.00 96.12 78 TYR A CA 1
ATOM 584 C C . TYR A 1 78 ? -3.803 -0.286 11.039 1.00 96.12 78 TYR A C 1
ATOM 586 O O . TYR A 1 78 ? -3.646 0.685 10.290 1.00 96.12 78 TYR A O 1
ATOM 594 N N . ARG A 1 79 ? -2.801 -0.825 11.736 1.00 92.88 79 ARG A N 1
ATOM 595 C CA . ARG A 1 79 ? -1.406 -0.447 11.536 1.00 92.88 79 ARG A CA 1
ATOM 596 C C . ARG A 1 79 ? -0.986 -0.805 10.118 1.00 92.88 79 ARG A C 1
ATOM 598 O O . ARG A 1 79 ? -1.112 -1.947 9.683 1.00 92.88 79 ARG A O 1
ATOM 605 N N . TYR A 1 80 ? -0.421 0.182 9.439 1.00 87.38 80 TYR A N 1
ATOM 606 C CA . TYR A 1 80 ? 0.306 -0.017 8.198 1.00 87.38 80 TYR A CA 1
ATOM 607 C C . TYR A 1 80 ? 1.407 -1.073 8.373 1.00 87.38 80 TYR A C 1
ATOM 609 O O . TYR A 1 80 ? 2.156 -0.998 9.355 1.00 87.38 80 TYR A O 1
ATOM 617 N N . ARG A 1 81 ? 1.514 -2.020 7.430 1.00 88.19 81 ARG A N 1
ATOM 618 C CA . ARG A 1 81 ? 2.523 -3.086 7.454 1.00 88.19 81 ARG A CA 1
ATOM 619 C C . ARG A 1 81 ? 3.183 -3.244 6.086 1.00 88.19 81 ARG A C 1
ATOM 621 O O . ARG A 1 81 ? 2.517 -3.557 5.103 1.00 88.19 81 ARG A O 1
ATOM 628 N N . GLY A 1 82 ? 4.501 -3.065 6.061 1.00 87.69 82 GLY A N 1
ATOM 629 C CA . GLY A 1 82 ? 5.364 -3.441 4.943 1.00 87.69 82 GLY A CA 1
ATOM 630 C C . GLY A 1 82 ? 6.050 -4.781 5.204 1.00 87.69 82 GLY A C 1
ATOM 631 O O . GLY A 1 82 ? 6.232 -5.188 6.355 1.00 87.69 82 GLY A O 1
ATOM 632 N N . PHE A 1 83 ? 6.426 -5.470 4.136 1.00 87.38 83 PHE A N 1
ATOM 633 C CA . PHE A 1 83 ? 7.177 -6.714 4.168 1.00 87.38 83 PHE A CA 1
ATOM 634 C C . PHE A 1 83 ? 8.174 -6.745 3.013 1.00 87.38 83 PHE A C 1
ATOM 636 O O . PHE A 1 83 ? 7.840 -6.396 1.887 1.00 87.38 83 PHE A O 1
ATOM 643 N N . THR A 1 84 ? 9.380 -7.215 3.294 1.00 85.19 84 THR A N 1
ATOM 644 C CA . THR A 1 84 ? 10.412 -7.511 2.300 1.00 85.19 84 THR A CA 1
ATOM 645 C C . THR A 1 84 ? 11.017 -8.861 2.634 1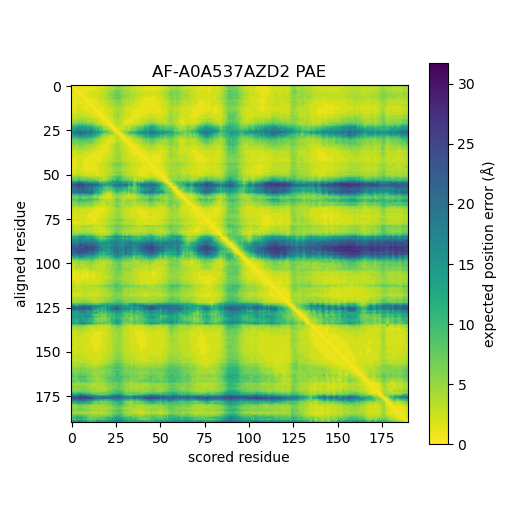.00 85.19 84 THR A C 1
ATOM 647 O O . THR A 1 84 ? 10.994 -9.297 3.791 1.00 85.19 84 THR A O 1
ATOM 650 N N . ASN A 1 85 ? 11.614 -9.520 1.651 1.00 78.56 85 ASN A N 1
ATOM 651 C CA . ASN A 1 85 ? 12.414 -10.702 1.922 1.00 78.56 85 ASN A CA 1
ATOM 652 C C . ASN A 1 85 ? 13.750 -10.278 2.543 1.00 78.56 85 ASN A C 1
ATOM 654 O O . ASN A 1 85 ? 14.747 -10.144 1.856 1.00 78.56 85 ASN A O 1
ATOM 658 N N . ASP A 1 86 ? 13.802 -10.006 3.841 1.00 69.94 86 ASP A N 1
ATOM 659 C CA . ASP A 1 86 ? 15.074 -9.634 4.468 1.00 69.94 86 ASP A CA 1
ATOM 660 C C . ASP A 1 86 ? 16.023 -10.849 4.413 1.00 69.94 86 ASP A C 1
ATOM 662 O O . ASP A 1 86 ? 15.778 -11.872 5.069 1.00 69.94 86 ASP A O 1
ATOM 666 N N . TYR A 1 87 ? 17.016 -10.828 3.518 1.00 65.94 87 TYR A N 1
ATOM 667 C CA . TYR A 1 87 ? 18.026 -11.880 3.395 1.00 65.94 87 TYR A CA 1
ATOM 668 C C . TYR A 1 87 ? 19.328 -11.416 4.057 1.00 65.94 87 TYR A C 1
ATOM 670 O O . TYR A 1 87 ? 19.709 -10.257 3.902 1.00 65.94 87 TYR A O 1
ATOM 678 N N . PRO A 1 88 ? 20.028 -12.302 4.789 1.00 62.44 88 PRO A N 1
ATOM 679 C CA . PRO A 1 88 ? 21.280 -11.946 5.446 1.00 62.44 88 PRO A CA 1
ATOM 680 C C . PRO A 1 88 ? 22.327 -11.446 4.442 1.00 62.44 88 PRO A C 1
ATOM 682 O O . PRO A 1 88 ? 22.571 -12.104 3.432 1.00 62.44 88 PRO A O 1
ATOM 685 N N . VAL A 1 89 ? 23.000 -10.337 4.766 1.00 56.41 89 VAL A N 1
ATOM 686 C CA . VAL A 1 89 ? 24.042 -9.692 3.932 1.00 56.41 89 VAL A CA 1
ATOM 687 C C . VAL A 1 89 ? 25.195 -10.649 3.576 1.00 56.41 89 VAL A C 1
ATOM 689 O O . VAL A 1 89 ? 25.872 -10.475 2.569 1.00 56.41 89 VAL A O 1
ATOM 692 N N . ASN A 1 90 ? 25.419 -11.683 4.389 1.00 53.84 90 ASN A N 1
ATOM 693 C CA . ASN A 1 90 ? 26.473 -12.684 4.209 1.00 53.84 90 ASN A CA 1
ATOM 694 C C . ASN A 1 90 ? 26.045 -13.923 3.400 1.00 53.84 90 ASN A C 1
ATOM 696 O O . ASN A 1 90 ? 26.869 -14.809 3.173 1.00 53.84 90 ASN A O 1
ATOM 700 N N . GLN A 1 91 ? 24.788 -14.015 2.960 1.00 53.59 91 GLN A N 1
ATOM 701 C CA . GLN A 1 91 ? 24.354 -15.067 2.048 1.00 53.59 91 GLN A CA 1
ATOM 702 C C . GLN A 1 91 ? 24.469 -14.584 0.603 1.00 53.59 91 GLN A C 1
ATOM 704 O O . GLN A 1 91 ? 23.539 -13.989 0.058 1.00 53.59 91 GLN A O 1
ATOM 709 N N . VAL A 1 92 ? 25.592 -14.918 -0.040 1.00 47.12 92 VAL A N 1
ATOM 710 C CA . VAL A 1 92 ? 25.710 -14.880 -1.503 1.00 47.12 92 VAL A CA 1
ATOM 711 C C . VAL A 1 92 ? 24.782 -15.954 -2.064 1.00 47.12 92 VAL A C 1
ATOM 713 O O . VAL A 1 92 ? 25.155 -17.118 -2.189 1.00 47.12 92 VAL A O 1
ATOM 716 N N . VAL A 1 93 ? 23.538 -15.586 -2.358 1.00 51.94 93 VAL A N 1
ATOM 717 C CA . VAL A 1 93 ? 22.625 -16.464 -3.091 1.00 51.94 93 VAL A CA 1
ATOM 718 C C . VAL A 1 93 ? 22.666 -16.033 -4.541 1.00 51.94 93 VAL A C 1
ATOM 720 O O . VAL A 1 93 ? 22.188 -14.965 -4.912 1.00 51.94 93 VAL A O 1
ATOM 723 N N . ILE A 1 94 ? 23.296 -16.871 -5.353 1.00 45.44 94 ILE A N 1
ATOM 724 C CA . ILE A 1 94 ? 23.423 -16.671 -6.790 1.00 45.44 94 ILE A CA 1
ATOM 725 C C . ILE A 1 94 ? 22.059 -16.982 -7.425 1.00 45.44 94 ILE A C 1
ATOM 727 O O . ILE A 1 94 ? 21.615 -18.127 -7.396 1.00 45.44 94 ILE A O 1
ATOM 731 N N . GLY A 1 95 ? 21.385 -15.974 -7.987 1.00 54.41 95 GLY A N 1
ATOM 732 C CA . GLY A 1 95 ? 20.134 -16.140 -8.736 1.00 54.41 95 GLY A CA 1
ATOM 733 C C . GLY A 1 95 ? 19.124 -15.008 -8.527 1.00 54.41 95 GLY A C 1
ATOM 734 O O . GLY A 1 95 ? 19.164 -14.285 -7.537 1.00 54.41 95 GLY A O 1
ATOM 735 N N . VAL A 1 96 ? 18.189 -14.856 -9.470 1.00 58.41 96 VAL A N 1
ATOM 736 C CA . VAL A 1 96 ? 17.118 -13.852 -9.387 1.00 58.41 96 VAL A CA 1
ATOM 737 C C . VAL A 1 96 ? 16.067 -14.332 -8.379 1.00 58.41 96 VAL A C 1
ATOM 739 O O . VAL A 1 96 ? 15.249 -15.194 -8.707 1.00 58.41 96 VAL A O 1
ATOM 742 N N . ARG A 1 97 ? 16.091 -13.805 -7.149 1.00 68.06 97 ARG A N 1
ATOM 743 C CA . ARG A 1 97 ? 15.098 -14.135 -6.115 1.00 68.06 97 ARG A CA 1
ATOM 744 C C . ARG A 1 97 ? 13.764 -13.475 -6.465 1.00 68.06 97 ARG A C 1
ATOM 746 O O . ARG A 1 97 ? 13.633 -12.259 -6.410 1.00 68.06 97 ARG A O 1
ATOM 753 N N . ARG A 1 98 ? 12.788 -14.284 -6.883 1.00 71.56 98 ARG A N 1
ATOM 754 C CA . ARG A 1 98 ? 11.432 -13.825 -7.251 1.00 71.56 98 ARG A CA 1
ATOM 755 C C . ARG A 1 98 ? 10.353 -14.311 -6.281 1.00 71.56 98 ARG A C 1
ATOM 757 O O . ARG A 1 98 ? 9.217 -13.852 -6.351 1.00 71.56 98 ARG A O 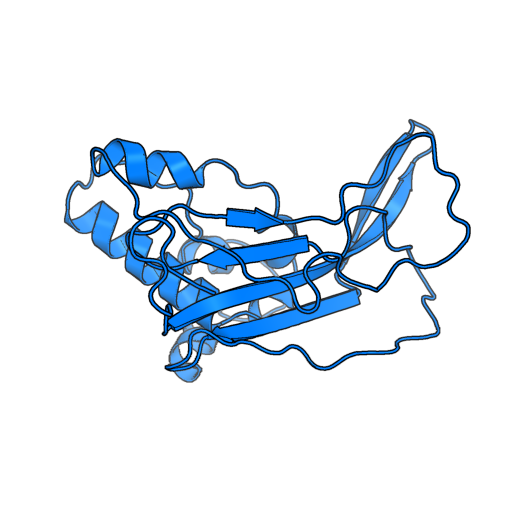1
ATOM 764 N N . ASP A 1 99 ? 10.705 -15.222 -5.379 1.00 77.25 99 ASP A N 1
ATOM 765 C CA . ASP A 1 99 ? 9.769 -15.826 -4.437 1.00 77.25 99 ASP A CA 1
ATOM 766 C C . ASP A 1 99 ? 9.576 -14.940 -3.214 1.00 77.25 99 ASP A C 1
ATOM 768 O O . ASP A 1 99 ? 10.542 -14.453 -2.639 1.00 77.25 99 ASP A O 1
ATOM 772 N N . SER A 1 100 ? 8.340 -14.782 -2.746 1.00 83.25 100 SER A N 1
ATOM 773 C CA . SER A 1 100 ? 8.077 -14.130 -1.462 1.00 83.25 100 SER A CA 1
ATOM 774 C C . SER A 1 100 ? 8.163 -15.128 -0.305 1.00 83.25 100 SER A C 1
ATOM 776 O O . SER A 1 100 ? 7.470 -16.146 -0.303 1.00 83.25 100 SER A O 1
ATOM 778 N N . LYS A 1 101 ? 8.913 -14.790 0.750 1.00 85.44 101 LYS A N 1
ATOM 779 C CA . LYS A 1 101 ? 8.890 -15.486 2.052 1.00 85.44 101 LYS A CA 1
ATOM 780 C C . LYS A 1 101 ? 7.519 -15.407 2.738 1.00 85.44 101 LYS A C 1
ATOM 782 O O . LYS A 1 101 ? 7.263 -16.161 3.672 1.00 85.44 101 LYS A O 1
ATOM 787 N N . LEU A 1 102 ? 6.632 -14.522 2.277 1.00 87.56 102 LEU A N 1
ATOM 788 C CA . LEU A 1 102 ? 5.244 -14.440 2.728 1.00 87.56 102 LEU A CA 1
ATOM 789 C C . LEU A 1 102 ? 4.358 -15.551 2.140 1.00 87.56 102 LEU A C 1
ATOM 791 O O . LEU A 1 102 ? 3.214 -15.711 2.564 1.00 87.56 102 LEU A O 1
ATOM 795 N N . ASN A 1 103 ? 4.846 -16.310 1.152 1.00 87.81 103 ASN A N 1
ATOM 796 C CA . ASN A 1 103 ? 4.049 -17.332 0.487 1.00 87.81 103 ASN A CA 1
ATOM 797 C C . ASN A 1 103 ? 3.517 -18.365 1.495 1.00 87.81 103 ASN A C 1
ATOM 799 O O . ASN A 1 103 ? 4.276 -18.933 2.283 1.00 87.81 103 ASN A O 1
ATOM 803 N N . LYS A 1 104 ? 2.200 -18.604 1.451 1.00 90.50 104 LYS A N 1
ATOM 804 C CA . LYS A 1 104 ? 1.456 -19.499 2.359 1.00 90.50 104 LYS A CA 1
ATOM 805 C C . LYS A 1 104 ? 1.545 -19.131 3.850 1.00 90.50 104 LYS A C 1
ATOM 807 O O . LYS A 1 104 ? 1.196 -19.951 4.694 1.00 90.50 104 LYS A O 1
ATOM 812 N N . GLN A 1 105 ? 1.984 -17.919 4.188 1.00 93.94 105 GLN A N 1
ATOM 813 C CA . GLN A 1 105 ? 2.045 -17.452 5.571 1.00 93.94 105 GLN A CA 1
ATOM 814 C C . GLN A 1 105 ? 0.743 -16.770 5.998 1.00 93.94 105 GLN A C 1
ATOM 816 O O . GLN A 1 105 ? 0.089 -16.068 5.223 1.00 93.94 105 GLN A O 1
ATOM 821 N N . THR A 1 106 ? 0.407 -16.905 7.280 1.00 95.81 106 THR A N 1
ATOM 822 C CA . THR A 1 106 ? -0.653 -16.109 7.903 1.00 95.81 106 THR A CA 1
ATOM 823 C C . THR A 1 106 ? -0.069 -14.808 8.427 1.00 95.81 106 THR A C 1
ATOM 825 O O . THR A 1 106 ? 0.694 -14.794 9.391 1.00 95.81 106 THR A O 1
ATOM 828 N N . VAL A 1 107 ? -0.469 -13.691 7.822 1.00 95.31 107 VAL A N 1
ATOM 829 C CA . VAL A 1 107 ? -0.119 -12.360 8.328 1.00 95.31 107 VAL A CA 1
ATOM 830 C C . VAL A 1 107 ? -1.163 -11.890 9.331 1.00 95.31 107 VAL A C 1
ATOM 832 O O . VAL A 1 107 ? -2.359 -11.892 9.028 1.00 95.31 107 VAL A O 1
ATOM 835 N N . LYS A 1 108 ? -0.693 -11.463 10.504 1.00 97.12 108 LYS A N 1
ATOM 836 C CA . LYS A 1 108 ? -1.507 -10.794 11.522 1.00 97.12 108 LYS A CA 1
ATOM 837 C C . LYS A 1 108 ? -1.423 -9.280 11.343 1.00 97.12 108 LYS A C 1
ATOM 839 O O . LYS A 1 108 ? -0.317 -8.745 11.261 1.00 97.12 108 LYS A O 1
ATOM 844 N N . LEU A 1 109 ? -2.550 -8.586 11.281 1.00 96.75 109 LEU A N 1
ATOM 845 C CA . LEU A 1 109 ? -2.585 -7.125 11.285 1.00 96.75 109 LEU A CA 1
ATOM 846 C C . LEU A 1 109 ? -3.121 -6.616 12.611 1.00 96.75 109 LEU A C 1
ATOM 848 O O . LEU A 1 109 ? -4.170 -7.039 13.087 1.00 96.75 109 LEU A O 1
ATOM 852 N N . GLU A 1 110 ? -2.390 -5.680 13.195 1.00 97.12 110 GLU A N 1
ATOM 853 C CA . GLU A 1 110 ? -2.773 -5.043 14.445 1.00 97.12 110 GLU A CA 1
ATOM 854 C C . GLU A 1 110 ? -3.751 -3.909 14.161 1.00 97.12 110 GLU A C 1
ATOM 856 O O . GLU A 1 110 ? -3.477 -3.041 13.324 1.00 97.12 110 GLU A O 1
ATOM 861 N N . LYS A 1 111 ? -4.871 -3.871 14.886 1.00 96.69 111 LYS A N 1
ATOM 862 C CA . LYS A 1 111 ? -5.676 -2.651 14.970 1.00 96.69 111 LYS A CA 1
ATOM 863 C C . LYS A 1 111 ? -4.812 -1.530 15.525 1.00 96.69 111 LYS A C 1
ATOM 865 O O . LYS A 1 111 ? -4.035 -1.729 16.462 1.00 96.69 111 LYS A O 1
ATOM 870 N N . PHE A 1 112 ? -4.938 -0.343 14.950 1.00 95.44 112 PHE A N 1
ATOM 871 C CA . PHE A 1 112 ? -4.244 0.808 15.493 1.00 95.44 112 PHE A CA 1
ATOM 872 C C . PHE A 1 112 ? -4.867 1.189 16.841 1.00 95.44 112 PHE A C 1
ATOM 874 O O . PHE A 1 112 ? -6.081 1.349 16.956 1.00 95.44 112 PHE A O 1
ATOM 881 N N . LYS A 1 113 ? -4.024 1.346 17.862 1.00 94.81 113 LYS A N 1
ATOM 882 C CA . LYS A 1 113 ? -4.409 1.799 19.202 1.00 94.81 113 LYS A CA 1
ATOM 883 C C . LYS A 1 113 ? -3.686 3.118 19.466 1.00 94.81 113 LYS A C 1
ATOM 885 O O . LYS A 1 113 ? -2.465 3.176 19.345 1.00 94.81 113 LYS A O 1
ATOM 890 N N . GLY A 1 114 ? -4.424 4.173 19.802 1.00 93.81 114 GLY A N 1
ATOM 891 C CA . GLY A 1 114 ? -3.855 5.495 20.075 1.00 93.81 114 GLY A CA 1
ATOM 892 C C . GLY A 1 114 ? -4.703 6.641 19.530 1.00 93.81 114 GLY A C 1
ATOM 893 O O . GLY A 1 114 ? -5.854 6.453 19.142 1.00 93.81 114 GLY A O 1
ATOM 894 N N . SER A 1 115 ? -4.124 7.842 19.509 1.00 94.19 115 SER A N 1
ATOM 895 C CA . SER A 1 115 ? -4.793 9.042 19.002 1.00 94.19 115 SER A CA 1
ATOM 896 C C . SER A 1 115 ? -4.801 9.098 17.473 1.00 94.19 115 SER A C 1
ATOM 898 O O . SER A 1 115 ? -3.952 8.509 16.802 1.00 94.19 115 SER A O 1
ATOM 900 N N . LEU A 1 116 ? -5.724 9.883 16.913 1.00 91.94 116 LEU A N 1
ATOM 901 C CA . LEU A 1 116 ? -5.802 10.121 15.470 1.00 91.94 116 LEU A CA 1
ATOM 902 C C . LEU A 1 116 ? -4.498 10.703 14.901 1.00 91.94 116 LEU A C 1
ATOM 904 O O . LEU A 1 116 ? -4.049 10.310 13.828 1.00 91.94 116 LEU A O 1
ATOM 908 N N . ARG A 1 117 ? -3.862 11.606 15.655 1.00 91.12 117 ARG A N 1
ATOM 909 C CA . ARG A 1 117 ? -2.572 12.193 15.288 1.00 91.12 117 ARG A CA 1
ATOM 910 C C . ARG A 1 117 ? -1.475 11.134 15.251 1.00 91.12 117 ARG A C 1
ATOM 912 O O . ARG A 1 117 ? -0.754 11.060 14.266 1.00 91.12 117 ARG A O 1
ATOM 919 N N . ALA A 1 118 ? -1.395 10.269 16.265 1.00 92.06 118 ALA A N 1
ATOM 920 C CA . ALA A 1 118 ? -0.448 9.154 16.259 1.00 92.06 118 ALA A CA 1
ATOM 921 C C . ALA A 1 118 ? -0.704 8.193 15.084 1.00 92.06 118 ALA A C 1
ATOM 923 O O . ALA A 1 118 ? 0.242 7.641 14.524 1.00 92.06 118 ALA A O 1
ATOM 924 N N . TYR A 1 119 ? -1.966 8.021 14.678 1.00 91.62 119 TYR A N 1
ATOM 925 C CA . TYR A 1 119 ? -2.299 7.202 13.518 1.00 91.62 119 TYR A CA 1
ATOM 926 C C . TYR A 1 119 ? -1.797 7.812 12.210 1.00 91.62 119 TYR A C 1
ATOM 928 O O . TYR A 1 119 ? -1.168 7.122 11.414 1.00 91.62 119 TYR A O 1
ATOM 936 N N . ALA A 1 120 ? -2.011 9.112 12.007 1.00 89.62 120 ALA A N 1
ATOM 937 C CA . ALA A 1 120 ? -1.516 9.819 10.829 1.00 89.62 120 ALA A CA 1
ATOM 938 C C . ALA A 1 120 ? 0.019 9.786 10.723 1.00 89.62 120 ALA A C 1
ATOM 940 O O . ALA A 1 120 ? 0.571 9.623 9.634 1.00 89.62 120 ALA A O 1
ATOM 941 N N . GLU A 1 121 ? 0.698 9.887 11.865 1.00 86.75 121 GLU A N 1
ATOM 942 C CA . GLU A 1 121 ? 2.155 9.803 11.984 1.00 86.75 121 GLU A CA 1
ATOM 943 C C . GLU A 1 121 ? 2.710 8.418 11.626 1.00 86.75 121 GLU A C 1
ATOM 945 O O . GLU A 1 121 ? 3.795 8.313 11.054 1.00 86.75 121 GLU A O 1
ATOM 950 N N . HIS A 1 122 ? 1.946 7.347 11.871 1.00 85.62 122 HIS A N 1
ATOM 951 C CA . HIS A 1 122 ? 2.345 5.973 11.528 1.00 85.62 122 HIS A CA 1
ATOM 952 C C . HIS A 1 122 ? 2.587 5.779 10.019 1.00 85.62 122 HIS A C 1
ATOM 954 O O . HIS A 1 122 ? 3.322 4.879 9.619 1.00 85.62 122 HIS A O 1
ATOM 960 N N . PHE A 1 123 ? 2.034 6.652 9.171 1.00 81.88 123 PHE A N 1
ATOM 961 C CA . PHE A 1 123 ? 2.241 6.625 7.720 1.00 81.88 123 PHE A CA 1
ATOM 962 C C . PHE A 1 123 ? 3.493 7.374 7.240 1.00 81.88 123 PHE A C 1
ATOM 964 O O . PHE A 1 123 ? 3.759 7.395 6.041 1.00 81.88 123 PHE A O 1
ATOM 971 N N . ARG A 1 124 ? 4.292 7.981 8.131 1.00 68.56 124 ARG A N 1
ATOM 972 C CA . ARG A 1 124 ? 5.546 8.663 7.746 1.00 68.56 124 ARG A CA 1
ATOM 973 C C . ARG A 1 124 ? 6.634 7.728 7.212 1.00 68.56 124 ARG A C 1
ATOM 975 O O . ARG A 1 124 ? 7.582 8.203 6.592 1.00 68.56 124 ARG A O 1
ATOM 982 N N . LEU A 1 125 ? 6.508 6.415 7.413 1.00 56.66 125 LEU A N 1
ATOM 983 C CA . LEU A 1 125 ? 7.433 5.405 6.887 1.00 56.66 125 LEU A CA 1
ATOM 984 C C . LEU A 1 125 ? 7.178 5.172 5.383 1.00 56.66 125 LEU A C 1
ATOM 986 O O . LEU A 1 125 ? 6.618 4.163 4.962 1.00 56.66 125 LEU A O 1
ATOM 990 N N . ARG A 1 126 ? 7.593 6.162 4.590 1.00 57.19 126 ARG A N 1
ATOM 991 C CA . ARG A 1 126 ? 7.383 6.359 3.145 1.00 57.19 126 ARG A CA 1
ATOM 992 C C . ARG A 1 126 ? 8.018 5.325 2.201 1.00 57.19 126 ARG A C 1
ATOM 994 O O . ARG A 1 126 ? 7.719 5.312 1.013 1.00 57.19 126 ARG A O 1
ATOM 1001 N N . SER A 1 127 ? 8.897 4.454 2.692 1.00 56.84 127 SER A N 1
ATOM 1002 C CA . SER A 1 127 ? 9.953 3.885 1.840 1.00 56.84 127 SER A CA 1
ATOM 1003 C C . SER A 1 127 ? 9.500 2.918 0.742 1.00 56.84 127 SER A C 1
ATOM 1005 O O . SER A 1 127 ? 10.224 2.769 -0.233 1.00 56.84 127 SER A O 1
ATOM 1007 N N . VAL A 1 128 ? 8.352 2.246 0.883 1.00 59.84 128 VAL A N 1
ATOM 1008 C CA . VAL A 1 128 ? 7.931 1.221 -0.096 1.00 59.84 128 VAL A CA 1
ATOM 1009 C C . VAL A 1 128 ? 7.017 1.797 -1.180 1.00 59.84 128 VAL A C 1
ATOM 1011 O O . VAL A 1 128 ? 7.094 1.389 -2.335 1.00 59.84 128 VAL A O 1
ATOM 1014 N N . TYR A 1 129 ? 6.180 2.783 -0.846 1.00 65.69 129 TYR A N 1
ATOM 1015 C CA . TYR A 1 129 ? 5.247 3.358 -1.819 1.00 65.69 129 TYR A CA 1
ATOM 1016 C C . TYR A 1 129 ? 5.874 4.380 -2.741 1.00 65.69 129 TYR A C 1
ATOM 1018 O O . TYR A 1 129 ? 5.514 4.404 -3.915 1.00 65.69 129 TYR A O 1
ATOM 1026 N N . ASP A 1 130 ? 6.800 5.197 -2.236 1.00 67.75 130 ASP A N 1
ATOM 1027 C CA . ASP A 1 130 ? 7.441 6.231 -3.051 1.00 67.75 130 ASP A CA 1
ATOM 1028 C C . ASP A 1 130 ? 8.051 5.604 -4.322 1.00 67.75 130 ASP A C 1
ATOM 1030 O O . ASP A 1 130 ? 7.892 6.133 -5.416 1.00 67.75 130 ASP A O 1
ATOM 1034 N N . GLN A 1 131 ? 8.584 4.382 -4.211 1.00 65.19 131 GLN A N 1
ATOM 1035 C CA . GLN A 1 131 ? 9.153 3.632 -5.333 1.00 65.19 131 GLN A CA 1
ATOM 1036 C C . GLN A 1 131 ? 8.133 3.191 -6.397 1.00 65.19 131 GLN A C 1
ATOM 1038 O O . GLN A 1 131 ? 8.504 3.010 -7.558 1.00 65.19 131 GLN A O 1
ATOM 1043 N N . VAL A 1 132 ? 6.868 2.969 -6.028 1.00 70.75 132 VAL A N 1
ATOM 1044 C CA . VAL A 1 132 ? 5.805 2.547 -6.963 1.00 70.75 132 VAL A CA 1
ATOM 1045 C C . VAL A 1 132 ? 5.144 3.754 -7.632 1.00 70.75 132 VAL A C 1
ATOM 1047 O O . VAL A 1 132 ? 4.638 3.639 -8.747 1.00 70.75 132 VAL A O 1
ATOM 1050 N N . ILE A 1 133 ? 5.147 4.911 -6.965 1.00 70.88 133 ILE A N 1
ATOM 1051 C CA . ILE A 1 133 ? 4.415 6.099 -7.416 1.00 70.88 133 ILE A CA 1
ATOM 1052 C C . ILE A 1 133 ? 5.207 6.904 -8.462 1.00 70.88 133 ILE A C 1
ATOM 1054 O O . ILE A 1 133 ? 4.580 7.532 -9.305 1.00 70.88 133 ILE A O 1
ATOM 1058 N N . GLU A 1 134 ? 6.545 6.849 -8.467 1.00 67.25 134 GLU A N 1
ATOM 1059 C CA . GLU A 1 134 ? 7.414 7.693 -9.318 1.00 67.25 134 GLU A CA 1
ATOM 1060 C C . GLU A 1 134 ? 7.209 7.562 -10.850 1.00 67.25 134 GLU A C 1
ATOM 1062 O O . GLU A 1 134 ? 7.541 8.491 -11.587 1.00 67.25 134 GLU A O 1
ATOM 1067 N N . ASP A 1 135 ? 6.607 6.473 -11.341 1.00 76.19 135 ASP A N 1
ATOM 1068 C CA . ASP A 1 135 ? 6.333 6.217 -12.768 1.00 76.19 135 ASP A CA 1
ATOM 1069 C C . ASP A 1 135 ? 4.827 6.023 -13.046 1.00 76.19 135 ASP A C 1
ATOM 1071 O O . ASP A 1 135 ? 3.989 6.193 -12.172 1.00 76.19 135 ASP A O 1
ATOM 1075 N N . CYS A 1 136 ? 4.427 5.593 -14.251 1.00 86.19 136 CYS A N 1
ATOM 1076 C CA . CYS A 1 136 ? 3.023 5.241 -14.546 1.00 86.19 136 CYS A CA 1
ATOM 1077 C C . CYS A 1 136 ? 2.513 3.985 -13.805 1.00 86.19 136 CYS A C 1
ATOM 1079 O O . CYS A 1 136 ? 1.382 3.548 -14.029 1.00 86.19 136 CYS A O 1
ATOM 1081 N N . GLU A 1 137 ? 3.346 3.381 -12.961 1.00 87.31 137 GLU A N 1
ATOM 1082 C CA . GLU A 1 137 ? 3.095 2.127 -12.253 1.00 87.31 137 GLU A CA 1
ATOM 1083 C C . GLU A 1 137 ? 2.009 2.264 -11.176 1.00 87.31 137 GLU A C 1
ATOM 1085 O O . GLU A 1 137 ? 1.315 1.289 -10.885 1.00 87.31 137 GLU A O 1
ATOM 1090 N N . TRP A 1 138 ? 1.749 3.485 -10.690 1.00 88.25 138 TRP A N 1
ATOM 1091 C CA . TRP A 1 138 ? 0.617 3.793 -9.806 1.00 88.25 138 TRP A CA 1
ATOM 1092 C C . TRP A 1 138 ? -0.735 3.337 -10.386 1.00 88.25 138 TRP A C 1
ATOM 1094 O O . TRP A 1 138 ? -1.645 2.980 -9.639 1.00 88.25 138 TRP A O 1
ATOM 1104 N N . LYS A 1 139 ? -0.868 3.256 -11.718 1.00 90.69 139 LYS A N 1
ATOM 1105 C CA . LYS A 1 139 ? -2.082 2.757 -12.388 1.00 90.69 139 LYS A CA 1
ATOM 1106 C C . LYS A 1 139 ? -2.396 1.291 -12.100 1.00 90.69 139 LYS A C 1
ATOM 1108 O O . LYS A 1 139 ? -3.520 0.862 -12.344 1.00 90.69 139 LYS A O 1
ATOM 1113 N N . LYS A 1 140 ? -1.420 0.517 -11.624 1.00 92.06 140 LYS A N 1
ATOM 1114 C CA . LYS A 1 140 ? -1.573 -0.911 -11.308 1.00 92.06 140 LYS A CA 1
ATOM 1115 C C . LYS A 1 140 ? -2.035 -1.164 -9.872 1.00 92.06 140 LYS A C 1
ATOM 1117 O O . LYS A 1 140 ? -2.291 -2.312 -9.529 1.00 92.06 140 LYS A O 1
ATOM 1122 N N . ILE A 1 141 ? -2.144 -0.115 -9.051 1.00 92.50 141 ILE A N 1
ATOM 1123 C CA . ILE A 1 141 ? -2.591 -0.189 -7.649 1.00 92.50 141 ILE A CA 1
ATOM 1124 C C . ILE A 1 141 ? -3.750 0.785 -7.338 1.00 92.50 141 ILE A C 1
ATOM 1126 O O . ILE A 1 141 ? -3.697 1.532 -6.355 1.00 92.50 141 ILE A O 1
ATOM 1130 N N . PRO A 1 142 ? -4.792 0.867 -8.189 1.00 94.06 142 PRO A N 1
ATOM 1131 C CA . PRO A 1 142 ? -5.827 1.890 -8.055 1.00 94.06 142 PRO A CA 1
ATOM 1132 C C . PRO A 1 142 ? -6.606 1.795 -6.738 1.00 94.06 142 PRO A C 1
ATOM 1134 O O . PRO A 1 142 ? -6.955 2.828 -6.160 1.00 94.06 142 PRO A O 1
ATOM 1137 N N . THR A 1 143 ? -6.867 0.584 -6.242 1.00 95.00 143 THR A N 1
ATOM 1138 C CA . THR A 1 143 ? -7.677 0.369 -5.035 1.00 95.00 143 THR A CA 1
ATOM 1139 C C . THR A 1 143 ? -6.959 0.911 -3.806 1.00 95.00 143 THR A C 1
ATOM 1141 O O . THR A 1 143 ? -7.564 1.606 -2.985 1.00 95.00 143 THR A O 1
ATOM 1144 N N . MET A 1 144 ? -5.656 0.652 -3.704 1.00 92.62 144 MET A N 1
ATOM 1145 C CA . MET A 1 144 ? -4.778 1.138 -2.648 1.00 92.62 144 MET A CA 1
ATOM 1146 C C . MET A 1 144 ? -4.778 2.662 -2.619 1.00 92.62 144 MET A C 1
ATOM 1148 O O . MET A 1 144 ? -5.042 3.261 -1.576 1.00 92.62 144 MET A O 1
ATOM 1152 N N . LEU A 1 145 ? -4.559 3.298 -3.771 1.00 91.50 145 LEU A N 1
ATOM 1153 C CA . LEU A 1 145 ? -4.499 4.757 -3.874 1.00 91.50 145 LEU A CA 1
ATOM 1154 C C . LEU A 1 145 ? -5.830 5.412 -3.505 1.00 91.50 145 LEU A C 1
ATOM 1156 O O . LEU A 1 145 ? -5.854 6.386 -2.753 1.00 91.50 145 LEU A O 1
ATOM 1160 N N . LEU A 1 146 ? -6.949 4.851 -3.970 1.00 93.25 146 LEU A N 1
ATOM 1161 C CA . LEU A 1 146 ? -8.284 5.321 -3.598 1.00 93.25 146 LEU A CA 1
ATOM 1162 C C . LEU A 1 146 ? -8.546 5.174 -2.097 1.00 93.25 146 LEU A C 1
ATOM 1164 O O . LEU A 1 146 ? -9.123 6.072 -1.480 1.00 93.25 146 LEU A O 1
ATOM 1168 N N . ALA A 1 147 ? -8.143 4.058 -1.494 1.00 93.69 147 ALA A N 1
ATOM 1169 C CA . ALA A 1 147 ? -8.345 3.822 -0.071 1.00 93.69 147 ALA A CA 1
ATOM 1170 C C . ALA A 1 147 ? -7.482 4.752 0.795 1.00 93.69 147 ALA A C 1
ATOM 1172 O O . ALA A 1 147 ? -7.965 5.274 1.801 1.00 93.69 147 ALA A O 1
ATOM 1173 N N . MET A 1 148 ? -6.245 5.017 0.377 1.00 91.31 148 MET A N 1
ATOM 1174 C CA . MET A 1 148 ? -5.346 5.961 1.042 1.00 91.31 148 MET A CA 1
ATOM 1175 C C . MET A 1 148 ? -5.811 7.406 0.922 1.00 91.31 148 MET A C 1
ATOM 1177 O O . MET A 1 148 ? -5.800 8.128 1.918 1.00 91.31 148 MET A O 1
ATOM 1181 N N . ASP A 1 149 ? -6.279 7.821 -0.254 1.00 92.06 149 ASP A N 1
ATOM 1182 C CA . ASP A 1 149 ? -6.847 9.152 -0.464 1.00 92.06 149 ASP A CA 1
ATOM 1183 C C . ASP A 1 149 ? -8.103 9.363 0.396 1.00 92.06 149 ASP A C 1
ATOM 1185 O O . ASP A 1 149 ? -8.223 10.380 1.086 1.00 92.06 149 ASP A O 1
ATOM 1189 N N . ARG A 1 150 ? -9.003 8.369 0.449 1.00 93.81 150 ARG A N 1
ATOM 1190 C CA . ARG A 1 150 ? -10.173 8.391 1.346 1.00 93.81 150 ARG A CA 1
ATOM 1191 C C . ARG A 1 150 ? -9.757 8.513 2.808 1.00 93.81 150 ARG A C 1
ATOM 1193 O O . ARG A 1 150 ? -10.325 9.329 3.533 1.00 93.81 150 ARG A O 1
ATOM 1200 N N . GLU A 1 151 ? -8.759 7.746 3.235 1.00 94.00 151 GLU A N 1
ATOM 1201 C CA . GLU A 1 151 ? -8.259 7.788 4.607 1.00 94.00 151 GLU A CA 1
ATOM 1202 C C . GLU A 1 151 ? -7.618 9.141 4.935 1.00 94.00 151 GLU A C 1
ATOM 1204 O O . GLU A 1 151 ? -7.945 9.750 5.952 1.00 94.00 151 GLU A O 1
ATOM 1209 N N . ARG A 1 152 ? -6.795 9.686 4.036 1.00 92.38 152 ARG A N 1
ATOM 1210 C CA . ARG A 1 152 ? -6.228 11.036 4.158 1.00 92.38 152 ARG A CA 1
ATOM 1211 C C . ARG A 1 152 ? -7.322 12.089 4.309 1.00 92.38 152 ARG A C 1
ATOM 1213 O O . ARG A 1 152 ? -7.228 12.930 5.202 1.00 92.38 152 ARG A O 1
ATOM 1220 N N . ARG A 1 153 ? -8.373 12.047 3.485 1.00 93.50 153 ARG A N 1
ATOM 1221 C CA . ARG A 1 153 ? -9.513 12.977 3.592 1.00 93.50 153 ARG A CA 1
ATOM 1222 C C . ARG A 1 153 ? -10.252 12.820 4.917 1.00 93.50 153 ARG A C 1
ATOM 1224 O O . ARG A 1 153 ? -10.555 13.826 5.548 1.00 93.50 153 ARG A O 1
ATOM 1231 N N . ARG A 1 154 ? -10.487 11.585 5.370 1.00 94.75 154 ARG A N 1
ATOM 1232 C CA . ARG A 1 154 ? -11.119 11.290 6.667 1.00 94.75 154 ARG A CA 1
ATOM 1233 C C . ARG A 1 154 ? -10.321 11.883 7.831 1.00 94.75 154 ARG A C 1
ATOM 1235 O O . ARG A 1 154 ? -10.904 12.517 8.710 1.00 94.75 154 ARG A O 1
ATOM 1242 N N . LEU A 1 155 ? -8.998 11.705 7.819 1.00 93.25 155 LEU A N 1
ATOM 1243 C CA . LEU A 1 155 ? -8.090 12.253 8.829 1.00 93.25 155 LEU A CA 1
ATOM 1244 C C . LEU A 1 155 ? -8.103 13.789 8.819 1.00 93.25 155 LEU A C 1
ATOM 1246 O O . LEU A 1 155 ? -8.308 14.384 9.874 1.00 93.25 155 LEU A O 1
ATOM 1250 N N . LYS A 1 156 ? -7.986 14.427 7.643 1.00 93.06 156 LYS A N 1
ATOM 1251 C CA . LYS A 1 156 ? -8.065 15.898 7.515 1.00 93.06 156 LYS A CA 1
ATOM 1252 C C . LYS A 1 156 ? -9.411 16.464 7.957 1.00 93.06 156 LYS A C 1
ATOM 1254 O O . LYS A 1 156 ? -9.448 17.519 8.573 1.00 93.06 156 LYS A O 1
ATOM 1259 N N . ALA A 1 157 ? -10.512 15.789 7.632 1.00 94.88 157 ALA A N 1
ATOM 1260 C CA . ALA A 1 157 ? -11.846 16.226 8.035 1.00 94.88 157 ALA A CA 1
ATOM 1261 C C . ALA A 1 157 ? -12.040 16.154 9.557 1.00 94.88 157 ALA A C 1
ATOM 1263 O O . ALA A 1 157 ? -12.782 16.951 10.120 1.00 94.88 157 ALA A O 1
ATOM 1264 N N . SER A 1 158 ? -11.369 15.205 10.215 1.00 93.88 158 SER A N 1
ATOM 1265 C CA . SER A 1 158 ? -11.438 15.031 11.668 1.00 93.88 158 SER A CA 1
ATOM 1266 C C . SER A 1 158 ? -10.551 16.031 12.418 1.00 93.88 158 SER A C 1
ATOM 1268 O O . SER A 1 158 ? -10.926 16.487 13.493 1.00 93.88 158 SER A O 1
ATOM 1270 N N . ASP A 1 159 ? -9.386 16.373 11.865 1.00 93.56 159 ASP A N 1
ATOM 1271 C CA . ASP A 1 159 ? -8.513 17.431 12.378 1.00 93.56 159 ASP A CA 1
ATOM 1272 C C . ASP A 1 159 ? -7.678 18.022 11.220 1.00 93.56 159 ASP A C 1
ATOM 1274 O O . ASP A 1 159 ? -6.694 17.411 10.780 1.00 93.56 159 ASP A O 1
ATOM 1278 N N . PRO A 1 160 ? -8.042 19.223 10.726 1.00 93.12 160 PRO A N 1
ATOM 1279 C CA . PRO A 1 160 ? -7.343 19.884 9.624 1.00 93.12 160 PRO A CA 1
ATOM 1280 C C . PRO A 1 160 ? -5.875 20.227 9.908 1.00 93.12 160 PRO A C 1
ATOM 1282 O O . PRO A 1 160 ? -5.129 20.501 8.968 1.00 93.12 160 PRO A O 1
ATOM 1285 N N . SER A 1 161 ? -5.448 20.228 11.177 1.00 91.56 161 SER A N 1
ATOM 1286 C CA . SER A 1 161 ? -4.070 20.534 11.580 1.00 91.56 161 SER A CA 1
ATOM 1287 C C . SER A 1 161 ? -3.126 19.328 11.506 1.00 91.56 161 SER A C 1
ATOM 1289 O O . SER A 1 161 ? -1.907 19.487 11.623 1.00 91.56 161 SER A O 1
ATOM 1291 N N . ILE A 1 162 ? -3.658 18.114 11.314 1.00 89.94 162 ILE A N 1
ATOM 1292 C CA . ILE A 1 162 ? -2.839 16.905 11.216 1.00 89.94 162 ILE A CA 1
ATOM 1293 C C . ILE A 1 162 ? -2.044 16.919 9.910 1.00 89.94 162 ILE A C 1
ATOM 1295 O O . ILE A 1 162 ? -2.589 16.960 8.805 1.00 89.94 162 ILE A O 1
ATOM 1299 N N . VAL A 1 163 ? -0.725 16.787 10.044 1.00 85.50 163 VAL A N 1
ATOM 1300 C CA . VAL A 1 163 ? 0.169 16.519 8.917 1.00 85.50 163 VAL A CA 1
ATOM 1301 C C . VAL A 1 163 ? 0.062 15.041 8.553 1.00 85.50 163 VAL A C 1
ATOM 1303 O O . VAL A 1 163 ? 0.369 14.170 9.362 1.00 85.50 163 VAL A O 1
ATOM 1306 N N . ILE A 1 164 ? -0.364 14.751 7.327 1.00 84.44 164 ILE A N 1
ATOM 1307 C CA . ILE A 1 164 ? -0.593 13.386 6.843 1.00 84.44 164 ILE A CA 1
ATOM 1308 C C . ILE A 1 164 ? 0.404 13.094 5.732 1.00 84.44 164 ILE A C 1
ATOM 1310 O O . ILE A 1 164 ? 0.508 13.861 4.779 1.00 84.44 164 ILE A O 1
ATOM 1314 N N . SER A 1 165 ? 1.130 11.983 5.857 1.00 80.12 165 SER A N 1
ATOM 1315 C CA . SER A 1 165 ? 2.122 11.547 4.860 1.00 80.12 165 SER A CA 1
ATOM 1316 C C . SER A 1 165 ? 1.611 10.457 3.914 1.00 80.12 165 SER A C 1
ATOM 1318 O O . SER A 1 165 ? 2.366 9.997 3.065 1.00 80.12 165 SER A O 1
ATOM 1320 N N . LEU A 1 166 ? 0.335 10.066 4.035 1.00 82.62 166 LEU A N 1
ATOM 1321 C CA . LEU A 1 166 ? -0.324 9.208 3.051 1.00 82.62 166 LEU A CA 1
ATOM 1322 C C . LEU A 1 166 ? -0.410 9.916 1.690 1.00 82.62 166 LEU A C 1
ATOM 1324 O O . LEU A 1 166 ? -0.817 11.088 1.656 1.00 82.62 166 LEU A O 1
ATOM 1328 N N . PRO A 1 167 ? -0.102 9.212 0.586 1.00 79.31 167 PRO A N 1
ATOM 1329 C CA . PRO A 1 167 ? -0.285 9.758 -0.747 1.00 79.31 167 PRO A CA 1
ATOM 1330 C C . PRO A 1 167 ? -1.772 10.038 -0.990 1.00 79.31 167 PRO A C 1
ATOM 1332 O O . PRO A 1 167 ? -2.637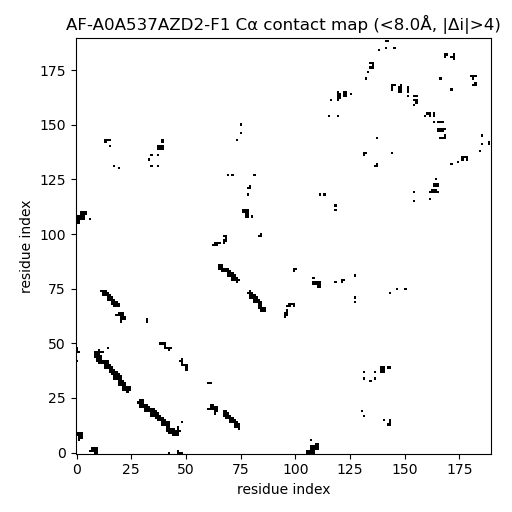 9.200 -0.735 1.00 79.31 167 PRO A O 1
ATOM 1335 N N . GLY A 1 168 ? -2.067 11.249 -1.448 1.00 84.62 168 GLY A N 1
ATOM 1336 C CA . GLY A 1 168 ? -3.359 11.622 -2.013 1.00 84.62 168 GLY A CA 1
ATOM 1337 C C . GLY A 1 168 ? -3.298 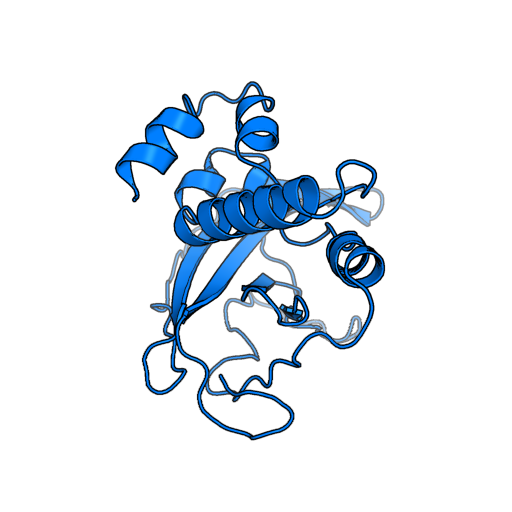11.633 -3.536 1.00 84.62 168 GLY A C 1
ATOM 1338 O O . GLY A 1 168 ? -2.219 11.711 -4.122 1.00 84.62 168 GLY A O 1
ATOM 1339 N N . ILE A 1 169 ? -4.465 11.632 -4.184 1.00 88.38 169 ILE A N 1
ATOM 1340 C CA . ILE A 1 169 ? -4.552 11.729 -5.656 1.00 88.38 169 ILE A CA 1
ATOM 1341 C C . ILE A 1 169 ? -3.818 12.979 -6.160 1.00 88.38 169 ILE A C 1
ATOM 1343 O O . ILE A 1 169 ? -3.132 12.935 -7.174 1.00 88.38 169 ILE A O 1
ATOM 1347 N N . GLU A 1 170 ? -3.917 14.075 -5.408 1.00 86.19 170 GLU A N 1
ATOM 1348 C CA . GLU A 1 170 ? -3.244 15.349 -5.683 1.00 86.19 170 GLU A CA 1
ATOM 1349 C C . GLU A 1 170 ? -1.720 15.208 -5.783 1.00 86.19 170 GLU A C 1
ATOM 1351 O O . GLU A 1 170 ? -1.104 15.865 -6.617 1.00 86.19 170 GLU A O 1
ATOM 1356 N N . ASP A 1 171 ? -1.116 14.357 -4.948 1.00 84.44 171 ASP A N 1
ATOM 1357 C CA . ASP A 1 171 ? 0.337 14.190 -4.916 1.00 84.44 171 ASP A CA 1
ATOM 1358 C C . ASP A 1 171 ? 0.820 13.435 -6.161 1.00 84.44 171 ASP A C 1
ATOM 1360 O O . ASP A 1 171 ? 1.886 13.739 -6.686 1.00 84.44 171 ASP A O 1
ATOM 1364 N N . ILE A 1 172 ? 0.016 12.488 -6.656 1.00 84.00 172 ILE A N 1
ATOM 1365 C CA . ILE A 1 172 ? 0.281 11.739 -7.893 1.00 84.00 172 ILE A CA 1
ATOM 1366 C C . ILE A 1 172 ? 0.078 12.645 -9.107 1.00 84.00 172 ILE A C 1
ATOM 1368 O O . ILE A 1 172 ? 0.907 12.659 -10.007 1.00 84.00 172 ILE A O 1
ATOM 1372 N N . GLU A 1 173 ? -0.991 13.445 -9.114 1.00 84.88 173 GLU A N 1
ATOM 1373 C CA . GLU A 1 173 ? -1.287 14.420 -10.174 1.00 84.88 173 GLU A CA 1
ATOM 1374 C C . GLU A 1 173 ? -0.196 15.501 -10.285 1.00 84.88 173 GLU A C 1
ATOM 1376 O O . GLU A 1 173 ? 0.103 15.997 -11.370 1.00 84.88 173 GLU A O 1
ATOM 1381 N N . ALA A 1 174 ? 0.408 15.876 -9.152 1.00 80.81 174 ALA A N 1
ATOM 1382 C CA . ALA A 1 174 ? 1.497 16.846 -9.100 1.00 80.81 174 ALA A CA 1
ATOM 1383 C C . ALA A 1 174 ? 2.804 16.305 -9.698 1.00 80.81 174 ALA A C 1
ATOM 1385 O O . ALA A 1 174 ? 3.656 17.092 -10.129 1.00 80.81 174 ALA A O 1
ATOM 1386 N N . GLN A 1 175 ? 2.972 14.982 -9.760 1.00 72.44 175 GLN A N 1
ATOM 1387 C CA . GLN A 1 175 ? 4.052 14.385 -10.527 1.00 72.44 175 GLN A CA 1
ATOM 1388 C C . GLN A 1 175 ? 3.715 14.617 -11.999 1.00 72.44 175 GLN A C 1
ATOM 1390 O O . GLN A 1 175 ? 2.810 14.001 -12.539 1.00 72.44 175 GLN A O 1
ATOM 1395 N N . LYS A 1 176 ? 4.404 15.565 -12.647 1.00 56.19 176 LYS A N 1
ATOM 1396 C CA . LYS A 1 176 ? 4.232 15.920 -14.070 1.00 56.19 176 LYS A CA 1
ATOM 1397 C C . LYS A 1 176 ? 4.720 14.788 -14.984 1.00 56.19 176 LYS A C 1
ATOM 1399 O O . LYS A 1 176 ? 5.668 14.952 -15.751 1.00 56.19 176 LYS A O 1
ATOM 1404 N N . ASN A 1 177 ? 4.125 13.614 -14.857 1.00 62.66 177 ASN A N 1
ATOM 1405 C CA . ASN A 1 177 ? 4.513 12.396 -15.539 1.00 62.66 177 ASN A CA 1
ATOM 1406 C C . ASN A 1 177 ? 3.675 12.213 -16.818 1.00 62.66 177 ASN A C 1
ATOM 1408 O O . ASN A 1 177 ? 2.580 12.748 -16.985 1.00 62.66 177 ASN A O 1
ATOM 1412 N N . LYS A 1 178 ? 4.216 11.459 -17.781 1.00 71.75 178 LYS A N 1
ATOM 1413 C CA . LYS A 1 178 ? 3.616 11.215 -19.114 1.00 71.75 178 LYS A CA 1
ATOM 1414 C C . LYS A 1 178 ? 2.372 10.310 -19.064 1.00 71.75 178 LYS A C 1
ATOM 1416 O O . LYS A 1 178 ? 1.967 9.745 -20.075 1.00 71.75 178 LYS A O 1
ATOM 1421 N N . CYS A 1 179 ? 1.798 10.122 -17.881 1.00 81.12 179 CYS A N 1
ATOM 1422 C CA . CYS A 1 179 ? 0.875 9.044 -17.565 1.00 81.12 179 CYS A CA 1
ATOM 1423 C C . CYS A 1 179 ? -0.595 9.483 -17.619 1.00 81.12 179 CYS A C 1
ATOM 1425 O O . CYS A 1 179 ? -1.475 8.645 -17.436 1.00 81.12 179 CYS A O 1
ATOM 1427 N N . GLY A 1 180 ? -0.881 10.754 -17.914 1.00 84.06 180 GLY A N 1
ATOM 1428 C CA . GLY A 1 180 ? -2.240 11.305 -17.913 1.00 84.06 180 GLY A CA 1
ATOM 1429 C C . GLY A 1 180 ? -2.756 11.615 -16.504 1.00 84.06 180 GLY A C 1
ATOM 1430 O O . GLY A 1 180 ? -2.020 11.480 -15.531 1.00 84.06 180 GLY A O 1
ATOM 1431 N N . SER A 1 181 ? -4.019 12.040 -16.401 1.00 88.56 181 SER A N 1
ATOM 1432 C CA . SER A 1 181 ? -4.615 12.458 -15.124 1.00 88.56 181 SER A CA 1
ATOM 1433 C C . SER A 1 181 ? -4.841 11.274 -14.178 1.00 88.56 181 SER A C 1
ATOM 1435 O O . SER A 1 181 ? -5.502 10.289 -14.529 1.00 88.56 181 SER A O 1
ATOM 1437 N N . ALA A 1 182 ? -4.317 11.388 -12.955 1.00 88.12 182 ALA A N 1
ATOM 1438 C CA . ALA A 1 182 ? -4.555 10.419 -11.890 1.00 88.12 182 ALA A CA 1
ATOM 1439 C C . ALA A 1 182 ? -6.020 10.432 -11.454 1.00 88.12 182 ALA A C 1
ATOM 1441 O O . ALA A 1 182 ? -6.628 9.372 -11.291 1.00 88.12 182 ALA A O 1
ATOM 1442 N N . ARG A 1 183 ? -6.614 11.623 -11.335 1.00 89.38 183 ARG A N 1
ATOM 1443 C CA . ARG A 1 183 ? -8.028 11.798 -11.002 1.00 89.38 183 ARG A CA 1
ATOM 1444 C C . ARG A 1 183 ? -8.948 11.116 -12.005 1.00 89.38 183 ARG A C 1
ATOM 1446 O O . ARG A 1 183 ? -9.762 10.297 -11.588 1.00 89.38 183 ARG A O 1
ATOM 1453 N N . GLU A 1 184 ? -8.791 11.391 -13.299 1.00 88.94 184 GLU A N 1
ATOM 1454 C CA . GLU A 1 184 ? -9.643 10.781 -14.331 1.00 88.94 184 GLU A CA 1
ATOM 1455 C C . GLU A 1 184 ? -9.523 9.254 -14.342 1.00 88.94 184 GLU A C 1
ATOM 1457 O O . GLU A 1 184 ? -10.521 8.546 -14.486 1.00 88.94 184 GLU A O 1
ATOM 1462 N N . PHE A 1 185 ? -8.304 8.730 -14.182 1.00 89.88 185 PHE A N 1
ATOM 1463 C CA . PHE A 1 185 ? -8.072 7.289 -14.152 1.00 89.88 185 PHE A CA 1
ATOM 1464 C C . PHE A 1 185 ? -8.740 6.632 -12.939 1.00 89.88 185 PHE A C 1
ATOM 1466 O O . PHE A 1 185 ? -9.470 5.654 -13.087 1.00 89.88 185 PHE A O 1
ATOM 1473 N N . LEU A 1 186 ? -8.515 7.179 -11.742 1.00 88.19 186 LEU A N 1
ATOM 1474 C CA . LEU A 1 186 ? -9.014 6.602 -10.493 1.00 88.19 186 LEU A CA 1
ATOM 1475 C C . LEU A 1 186 ? -10.526 6.780 -10.320 1.00 88.19 186 LEU A C 1
ATOM 1477 O O . LEU A 1 186 ? -11.151 5.989 -9.623 1.00 88.19 186 LEU A O 1
ATOM 1481 N N . GLU A 1 187 ? -11.145 7.779 -10.951 1.00 86.81 187 GLU A N 1
ATOM 1482 C CA . GLU A 1 187 ? -12.606 7.906 -10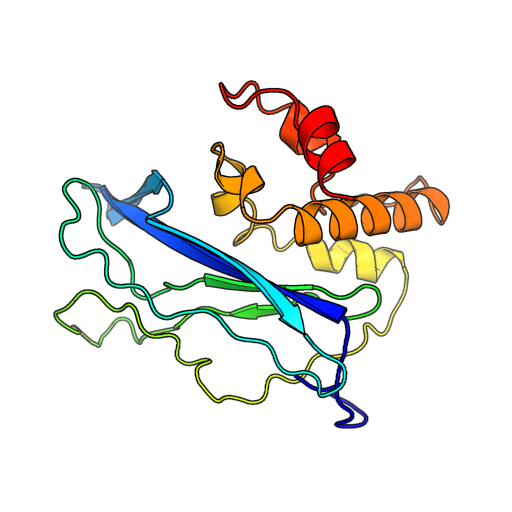.987 1.00 86.81 187 GLU A CA 1
ATOM 1483 C C . GLU A 1 187 ? -13.277 6.803 -11.801 1.00 86.81 187 GLU A C 1
ATOM 1485 O O . GLU A 1 187 ? -14.335 6.330 -11.398 1.00 86.81 187 GLU A O 1
ATOM 1490 N N . ARG A 1 188 ? -12.645 6.351 -12.891 1.00 84.06 188 ARG A N 1
ATOM 1491 C CA . ARG A 1 188 ? -13.133 5.224 -13.705 1.00 84.06 188 ARG A CA 1
ATOM 1492 C C . ARG A 1 188 ? -12.914 3.861 -13.049 1.00 84.06 188 ARG A C 1
ATOM 1494 O O . ARG A 1 188 ? -13.527 2.892 -13.473 1.00 84.06 188 ARG A O 1
ATOM 1501 N N . ALA A 1 189 ? -12.013 3.786 -12.072 1.00 79.06 189 ALA A N 1
ATOM 1502 C CA . ALA A 1 189 ? -11.680 2.560 -11.350 1.00 79.06 189 ALA A CA 1
ATOM 1503 C C . ALA A 1 189 ? -12.565 2.310 -10.110 1.00 79.06 189 ALA A C 1
ATOM 1505 O O . ALA A 1 189 ? -12.378 1.299 -9.436 1.00 79.06 189 ALA A O 1
ATOM 1506 N N . LYS A 1 190 ? -13.470 3.241 -9.777 1.00 69.12 190 LYS A N 1
ATOM 1507 C CA . LYS A 1 190 ? -14.466 3.092 -8.703 1.00 69.12 190 LYS A CA 1
ATOM 1508 C C . LYS A 1 190 ? -15.629 2.216 -9.146 1.00 69.12 190 LYS A C 1
ATOM 1510 O O . LYS A 1 190 ? -16.162 1.533 -8.247 1.00 69.12 190 LYS A O 1
#

Mean predicted aligned error: 6.51 Å

Solvent-accessible surface area (backbone atoms only — not comparable to full-atom values): 11317 Å² total; per-residue (Å²): 55,20,34,56,88,78,64,45,56,36,49,65,33,33,35,38,39,36,29,54,20,27,38,81,44,97,86,77,46,75,44,82,69,53,69,80,45,67,45,58,37,55,19,38,83,76,6,48,69,75,78,85,86,83,84,87,85,79,72,90,70,50,43,74,47,65,47,25,39,37,32,39,41,45,42,92,70,37,50,77,44,77,47,54,32,84,63,64,93,85,61,87,70,90,70,86,62,73,68,53,80,63,65,96,56,82,48,67,42,44,69,59,82,80,54,72,64,60,55,36,52,66,40,61,77,48,77,72,56,58,75,44,53,81,53,70,56,44,73,52,36,51,68,54,48,53,52,37,27,52,48,48,50,53,50,37,73,76,39,75,85,58,75,66,58,56,63,37,57,67,62,57,51,66,50,89,57,98,64,67,62,45,62,66,53,52,63,75,71,109

Secondary structure (DSSP, 8-state):
-EETTT--B-TT-EEEEEEEEEEE-TTS-EEEEEEEEEEEEE--TTS------------SS-B--TTPSEEEEE-TTB--EEE-----TT----S-----TTTT---EEPBP-S-HHHHHHGGG--TTTHHHHSSGGGGG-HHHHHHHHHHHHHHHHH-TT----SPPHHHHHHS--TT--HHHHHHHT-

Sequence (190 aa):
MVDADTNEPLEGVIVTANSQLVSGTLAGGEIPKGQLMVMEAVTDKDGRFYFEGWTKANLTTGELRDKDPQIVMFKSGYRYRGFTNDYPVNQVVIGVRRDSKLNKQTVKLEKFKGSLRAYAEHFRLRSVYDQVIEDCEWKKIPTMLLAMDRERRRLKASDPSIVISLPGIEDIEAQKNKCGSAREFLERAK

pLDDT: mean 84.36, std 12.48, range [45.44, 98.5]

Foldseek 3Di:
DAAQPPRQADFFKKKKWWWWFWDADPVRDIDTPATPDIAIWTAHNRNDTDDDDDDDPDDPGGATDQFPGWMWIDDPQWQTDIGGNDDDPPDPDPDRPHDDPCVPPDDHIYGDDDDLLVRQVSLPPPPNVVRCLLALNVLNRLSQQVNQQVNVVVSCVVPVPRDHPGDHQVNSQVNPYPNDRSVVSSVVVD

Nearest PDB structures (foldseek):
  8kec-assembly1_a  TM=3.321E-01  e=8.425E+00  unclassified Caudoviricetes